Protein AF-A0A9W9ZBQ8-F1 (afdb_monomer)

Secondary structure (DSSP, 8-state):
-HHHHHHHHHHHHHHHHHHHHTTS-------------TTHHHHHHHHHHHHHHHHHHHHHHHHHHHHHHHHHHHHHHHHHHHHHHHHHHHHHHHHHHHHHIIIII--SS-------SPPEEEPPEE--SSPBPTT-EEEEEE-HHHHHHTTSS-TT-TT-EEEE--TTS--EEE-EEEESTTSTTEEEEEE-SS-B-TT-EESSSEEEE-S----S-----HHHHSSS-----SSS--TT----SSSEEEE-SS-EEEE---SSSS--------

Nearest PDB structures (foldseek):
  8g04-assembly1_C  TM=4.043E-01  e=7.226E-01  Homo sapiens
  8g04-assembly1_B  TM=3.837E-01  e=6.071E-01  Homo sapiens
  8u18-assembly1_A  TM=6.015E-01  e=3.673E+00  Mus musculus
  8u18-assembly1_B  TM=5.635E-01  e=4.125E+00  Mus musculus

Foldseek 3Di:
DVVVVVVVVVVVVVVVVVVVVVPPDDDDDDDDDDDPDVCPVVVVVVVVVVVVVVVVVVVVVVVVVVVVVVVVVVVVVVVVVVVVVVVVLVCVVVVVVVVVVVVPPDDPDPDPPPQPQWDKAFDKDFAAPFKDAFFDKDKDWAQQLVCVVVSRADQVCLQFWKWFDDPPDDIDTAAWAWDDGNHGGIITMATHRHMGGHGDMDGPGMITTTRDPPPDDSRHDVVRRDVDDDQLPDQDDDPPDDDDPQFDWTRDPSAIFGDRDDPDDDDDDGDGDD

Sequence (274 aa):
MAFKILSLVAILTAILYLTSQSRVTGKDLTRKSGQPTKHGEVYRAKSQIDSLIYKLTLDLNTFNEKKTLATVMQNDAEKLARIAGEEIALLKPVQRLLDALVKGNASSGYQRCLARPGGKIPVRIETKGSSLPKHYTISVPVNHRELIDRGLTRDNGEDLQVYYHANGQHPVQIDRVLSGLGTKSATVQFRLQALMSANTVDHFSYSLVLGSAVSGSVMDNPDLVYAFHDDFSSSALKKEWATNNYGTWSVQKGRLLGNTCRQKSKICRDRIVC

Solvent-accessible surface area (backbone atoms only — not comparable to full-atom values): 16331 Å² total; per-residue (Å²): 118,71,73,66,54,56,57,52,51,53,52,53,49,51,54,53,51,59,64,52,60,77,75,69,82,90,77,90,86,90,81,93,85,77,82,82,59,89,61,58,67,56,56,52,52,48,54,51,50,54,53,48,52,54,51,52,53,52,52,51,52,54,49,52,51,53,52,52,52,52,53,52,54,48,56,51,51,52,52,50,52,50,51,52,51,52,52,51,61,66,44,50,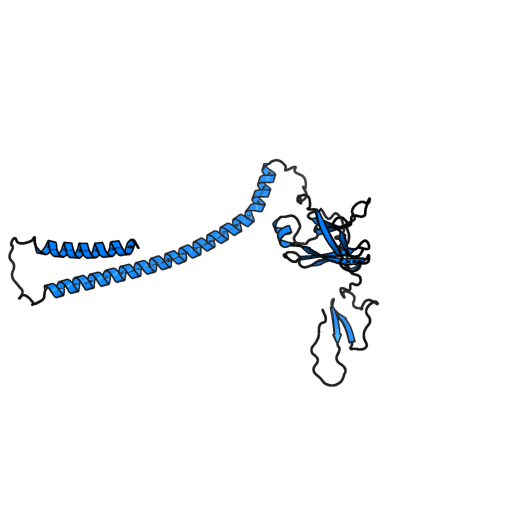62,56,50,53,52,50,55,50,47,72,72,66,71,67,70,90,65,92,71,65,84,75,51,53,84,42,53,77,44,66,43,76,48,73,35,73,93,42,58,47,56,51,52,43,64,45,78,43,81,37,48,39,32,60,37,39,79,70,58,40,34,53,77,84,43,70,23,62,38,42,33,40,40,52,91,97,50,79,70,42,80,45,37,33,44,78,45,55,69,67,28,69,72,9,33,48,29,28,38,37,88,53,66,40,60,48,67,38,75,45,59,66,47,33,30,40,37,21,26,47,82,72,88,63,81,74,50,51,52,51,72,66,17,38,91,72,70,80,71,35,76,49,74,59,78,61,87,88,64,76,85,62,97,71,45,52,76,48,38,56,95,49,31,68,44,61,47,64,76,71,96,71,91,76,90,86,74,92,60,82,74,130

Radius of gyration: 41.89 Å; Cα contacts (8 Å, |Δi|>4): 314; chains: 1; bounding box: 91×50×115 Å

Mean predicted aligned error: 19.33 Å

Organism: NCBI:txid174260

Structure (mmCIF, N/CA/C/O backbone):
data_AF-A0A9W9ZBQ8-F1
#
_entry.id   AF-A0A9W9ZBQ8-F1
#
loop_
_atom_site.group_PDB
_atom_site.id
_atom_site.type_symbol
_atom_site.label_atom_id
_atom_site.label_alt_id
_atom_site.label_comp_id
_atom_site.label_asym_id
_atom_site.label_entity_id
_atom_site.label_seq_id
_atom_site.pdbx_PDB_ins_code
_atom_site.Cartn_x
_atom_site.Cartn_y
_atom_site.Cartn_z
_atom_site.occupancy
_atom_site.B_iso_or_equiv
_atom_site.auth_seq_id
_atom_site.auth_comp_id
_atom_site.auth_asym_id
_atom_site.auth_atom_id
_atom_site.pdbx_PDB_model_num
ATOM 1 N N . MET A 1 1 ? -21.975 14.887 48.892 1.00 42.94 1 MET A N 1
ATOM 2 C CA . MET A 1 1 ? -22.071 15.410 50.277 1.00 42.94 1 MET A CA 1
ATOM 3 C C . MET A 1 1 ? -23.502 15.467 50.827 1.00 42.94 1 MET A C 1
ATOM 5 O O . MET A 1 1 ? -23.651 15.322 52.031 1.00 42.94 1 MET A O 1
ATOM 9 N N . ALA A 1 2 ? -24.548 15.566 49.994 1.00 34.12 2 ALA A N 1
ATOM 10 C CA . ALA A 1 2 ? -25.948 15.627 50.448 1.00 34.12 2 ALA A CA 1
ATOM 11 C C . ALA A 1 2 ? -26.453 14.382 51.225 1.00 34.12 2 ALA A C 1
ATOM 13 O O . ALA A 1 2 ? -27.166 14.524 52.212 1.00 34.12 2 ALA A O 1
ATOM 14 N N . PHE A 1 3 ? -26.024 13.167 50.858 1.00 34.03 3 PHE A N 1
ATOM 15 C CA . PHE A 1 3 ? -26.484 11.929 51.516 1.00 34.03 3 PHE A CA 1
ATOM 16 C C . PHE A 1 3 ? -25.997 11.746 52.966 1.00 34.03 3 PHE A C 1
ATOM 18 O O . PHE A 1 3 ? -26.697 11.139 53.771 1.00 34.03 3 PHE A O 1
ATOM 25 N N . LYS A 1 4 ? -24.832 12.301 53.338 1.00 39.06 4 LYS A N 1
ATOM 26 C CA . LYS A 1 4 ? -24.325 12.210 54.723 1.00 39.06 4 LYS A CA 1
ATOM 27 C C . LYS A 1 4 ? -25.097 13.115 55.693 1.00 39.06 4 LYS A C 1
ATOM 29 O O . LYS A 1 4 ? -25.217 12.778 56.864 1.00 39.06 4 LYS A O 1
ATOM 34 N N . ILE A 1 5 ? -25.647 14.227 55.202 1.00 45.81 5 ILE A N 1
ATOM 35 C CA . ILE A 1 5 ? -26.396 15.194 56.018 1.00 45.81 5 ILE A CA 1
ATOM 36 C C . ILE A 1 5 ? -27.792 14.642 56.354 1.00 45.81 5 ILE A C 1
ATOM 38 O O . ILE A 1 5 ? -28.221 14.727 57.501 1.00 45.81 5 ILE A O 1
ATOM 42 N N . LEU A 1 6 ? -28.456 13.971 55.404 1.00 41.09 6 LEU A N 1
ATOM 43 C CA . LEU A 1 6 ? -29.768 13.339 55.619 1.00 41.09 6 LEU A CA 1
ATOM 44 C C . LEU A 1 6 ? -29.734 12.221 56.678 1.00 41.09 6 LEU A C 1
ATOM 46 O O . LEU A 1 6 ? -30.653 12.112 57.488 1.00 41.09 6 LEU A O 1
ATOM 50 N N . SER A 1 7 ? -28.653 11.434 56.728 1.00 49.00 7 SER A N 1
ATOM 51 C CA . SER A 1 7 ? -28.502 10.350 57.711 1.00 49.00 7 SER A CA 1
ATOM 52 C C . SER A 1 7 ? -28.315 10.858 59.145 1.00 49.00 7 SER A C 1
ATOM 54 O O . SER A 1 7 ? -28.801 10.225 60.078 1.00 49.00 7 SER A O 1
ATOM 56 N N . LEU A 1 8 ? -27.635 11.993 59.340 1.00 50.62 8 LEU A N 1
ATOM 57 C CA . LEU A 1 8 ? -27.451 12.593 60.667 1.00 50.62 8 LEU A CA 1
ATOM 58 C C . LEU A 1 8 ? -28.744 13.229 61.190 1.00 50.62 8 LEU A C 1
ATOM 60 O O . LEU A 1 8 ? -29.050 13.110 62.375 1.00 50.62 8 LEU A O 1
ATOM 64 N N . VAL A 1 9 ? -29.532 13.844 60.304 1.00 61.09 9 VAL A N 1
ATOM 65 C CA . VAL A 1 9 ? -30.835 14.432 60.653 1.00 61.09 9 VAL A CA 1
ATOM 66 C C . VAL A 1 9 ? -31.840 13.350 61.064 1.00 61.09 9 VAL A C 1
ATOM 68 O O . VAL A 1 9 ? -32.585 13.552 62.022 1.00 61.09 9 VAL A O 1
ATOM 71 N N . ALA A 1 10 ? -31.822 12.177 60.420 1.00 55.56 10 ALA A N 1
ATOM 72 C CA . ALA A 1 10 ? -32.662 11.032 60.793 1.00 55.56 10 ALA A CA 1
ATOM 73 C C . ALA A 1 10 ? -32.318 10.463 62.186 1.00 55.56 10 ALA A C 1
ATOM 75 O O . ALA A 1 10 ? -33.205 10.118 62.966 1.00 55.56 10 ALA A O 1
ATOM 76 N N . ILE A 1 11 ? -31.028 10.414 62.533 1.00 64.81 11 ILE A N 1
ATOM 77 C CA . ILE A 1 11 ? -30.570 9.967 63.857 1.00 64.81 11 ILE A CA 1
ATOM 78 C C . ILE A 1 11 ? -30.960 10.991 64.933 1.00 64.81 11 ILE A C 1
ATOM 80 O O . ILE A 1 11 ? -31.485 10.611 65.979 1.00 64.81 11 ILE A O 1
ATOM 84 N N . LEU A 1 12 ? -30.780 12.291 64.666 1.00 65.06 12 LEU A N 1
ATOM 85 C CA . LEU A 1 12 ? -31.177 13.348 65.603 1.00 65.06 12 LEU A CA 1
ATOM 86 C C . LEU A 1 12 ? -32.694 13.374 65.841 1.00 65.06 12 LEU A C 1
ATOM 88 O O . LEU A 1 12 ? -33.138 13.541 66.975 1.00 65.06 12 LEU A O 1
ATOM 92 N N . THR A 1 13 ? -33.493 13.183 64.788 1.00 65.75 13 THR A N 1
ATOM 93 C CA . THR A 1 13 ? -34.961 13.152 64.891 1.00 65.75 13 THR A CA 1
ATOM 94 C C . THR A 1 13 ? -35.463 11.918 65.635 1.00 65.75 13 THR A C 1
ATOM 96 O O . THR A 1 13 ? -36.385 12.050 66.436 1.00 65.75 13 THR A O 1
ATOM 99 N N . ALA A 1 14 ? -34.826 10.753 65.482 1.00 58.00 14 ALA A N 1
ATOM 100 C CA . ALA A 1 14 ? -35.149 9.569 66.282 1.00 58.00 14 ALA A CA 1
ATOM 101 C C . ALA A 1 14 ? -34.837 9.773 67.777 1.00 58.00 14 ALA A C 1
ATOM 103 O O . ALA A 1 14 ? -35.658 9.428 68.628 1.00 58.00 14 ALA A O 1
ATOM 104 N N . ILE A 1 15 ? -33.697 10.394 68.104 1.00 67.50 15 ILE A N 1
ATOM 105 C CA . ILE A 1 15 ? -33.315 10.723 69.490 1.00 67.50 15 ILE A CA 1
ATOM 106 C C . ILE A 1 15 ? -34.301 11.729 70.109 1.00 67.50 15 ILE A C 1
ATOM 108 O O . ILE A 1 15 ? -34.725 11.553 71.250 1.00 67.50 15 ILE A O 1
ATOM 112 N N . LEU A 1 16 ? -34.718 12.751 69.354 1.00 60.25 16 LEU A N 1
ATOM 113 C CA . LEU A 1 16 ? -35.713 13.737 69.800 1.00 60.25 16 LEU A CA 1
ATOM 114 C C . LEU A 1 16 ? -37.122 13.135 69.947 1.00 60.25 16 LEU A C 1
ATOM 116 O O . LEU A 1 16 ? -37.859 13.494 70.863 1.00 60.25 16 LEU A O 1
ATOM 120 N N . TYR A 1 17 ? -37.500 12.181 69.093 1.00 57.78 17 TYR A N 1
ATOM 121 C CA . TYR A 1 17 ? -38.781 11.482 69.209 1.00 57.78 17 TYR A CA 1
ATOM 122 C C . TYR A 1 17 ? -38.821 10.592 70.464 1.00 57.78 17 TYR A C 1
ATOM 124 O O . TYR A 1 17 ? -39.816 10.588 71.193 1.00 57.78 17 TYR A O 1
ATOM 132 N N . LEU A 1 18 ? -37.708 9.919 70.778 1.00 52.00 18 LEU A N 1
ATOM 133 C CA . LEU A 1 18 ? -37.550 9.076 71.969 1.00 52.00 18 LEU A CA 1
ATOM 134 C C . LEU A 1 18 ? -37.597 9.869 73.284 1.00 52.00 18 LEU A C 1
ATOM 136 O O . LEU A 1 18 ? -38.136 9.364 74.262 1.00 52.00 18 LEU A O 1
ATOM 140 N N . THR A 1 19 ? -37.102 11.111 73.322 1.00 53.84 19 THR A N 1
ATOM 141 C CA . THR A 1 19 ? -37.199 11.961 74.526 1.00 53.84 19 THR A CA 1
ATOM 142 C C . THR A 1 19 ? -38.590 12.574 74.719 1.00 53.84 19 THR A C 1
ATOM 144 O O . THR A 1 19 ? -38.960 12.899 75.849 1.00 53.84 19 THR A O 1
ATOM 147 N N . SER A 1 20 ? -39.385 12.691 73.648 1.00 47.03 20 SER A N 1
ATOM 148 C CA . SER A 1 20 ? -40.752 13.234 73.697 1.00 47.03 20 SER A CA 1
ATOM 149 C C . SER A 1 20 ? -41.807 12.222 74.175 1.00 47.03 20 SER A C 1
ATOM 151 O O . SER A 1 20 ? -42.699 12.585 74.943 1.00 47.03 20 SER A O 1
ATOM 153 N N . GLN A 1 21 ? -41.668 10.942 73.808 1.00 46.31 21 GLN A N 1
ATOM 154 C CA . GLN A 1 21 ? -42.570 9.856 74.231 1.00 46.31 21 GLN A CA 1
ATOM 155 C C . GLN A 1 21 ? -42.481 9.577 75.743 1.00 46.31 21 GLN A C 1
ATOM 157 O O . GLN A 1 21 ? -43.466 9.187 76.363 1.00 46.31 21 GLN A O 1
ATOM 162 N N . SER A 1 22 ? -41.341 9.868 76.376 1.00 46.03 22 SER A N 1
ATOM 163 C CA . SER A 1 22 ? -41.145 9.696 77.823 1.00 46.03 22 SER A CA 1
ATOM 164 C C . SER A 1 22 ? -41.945 10.681 78.691 1.00 46.03 22 SER A C 1
ATOM 166 O O . SER A 1 22 ? -41.996 10.503 79.905 1.00 46.03 22 SER A O 1
ATOM 168 N N . ARG A 1 23 ? -42.548 11.734 78.111 1.00 44.34 23 ARG A N 1
ATOM 169 C CA . ARG A 1 23 ? -43.293 12.768 78.861 1.00 44.34 23 ARG A CA 1
ATOM 170 C C . ARG A 1 23 ? -44.817 12.687 78.737 1.00 44.34 23 ARG A C 1
ATOM 172 O O . ARG A 1 23 ? -45.494 13.408 79.463 1.00 44.34 23 ARG A O 1
ATOM 179 N N . VAL A 1 24 ? -45.376 11.839 77.868 1.00 42.94 24 VAL A N 1
ATOM 180 C CA . VAL A 1 24 ? -46.822 11.857 77.563 1.00 42.94 24 VAL A CA 1
ATOM 181 C C . VAL A 1 24 ? -47.419 10.451 77.531 1.00 42.94 24 VAL A C 1
ATOM 183 O O . VAL A 1 24 ? -47.916 10.018 76.509 1.00 42.94 24 VAL A O 1
ATOM 186 N N . THR A 1 25 ? -47.424 9.739 78.657 1.00 38.97 25 THR A N 1
ATOM 187 C CA . THR A 1 25 ? -48.446 8.708 78.939 1.00 38.97 25 THR A CA 1
ATOM 188 C C . THR A 1 25 ? -48.451 8.403 80.431 1.00 38.97 25 THR A C 1
ATOM 190 O O . THR A 1 25 ? -47.688 7.572 80.914 1.00 38.97 25 THR A O 1
ATOM 193 N N . GLY A 1 26 ? -49.319 9.096 81.164 1.00 36.69 26 GLY A N 1
ATOM 194 C CA . GLY A 1 26 ? -49.638 8.807 82.557 1.00 36.69 26 GLY A CA 1
ATOM 195 C C . GLY A 1 26 ? -51.140 8.937 82.778 1.00 36.69 26 GLY A C 1
ATOM 196 O O . GLY A 1 26 ? -51.593 9.945 83.308 1.00 36.69 26 GLY A O 1
ATOM 197 N N . LYS A 1 27 ? -51.912 7.939 82.332 1.00 37.03 27 LYS A N 1
ATOM 198 C CA . LYS A 1 27 ? -53.244 7.619 82.865 1.00 37.03 27 LYS A CA 1
ATOM 199 C C . LYS A 1 27 ? -53.403 6.096 82.912 1.00 37.03 27 LYS A C 1
ATOM 201 O O . LYS A 1 27 ? -53.081 5.412 81.945 1.00 37.03 27 LYS A O 1
ATOM 206 N N . ASP A 1 28 ? -53.828 5.640 84.086 1.00 40.75 28 ASP A N 1
ATOM 207 C CA . ASP A 1 28 ? -53.932 4.270 84.596 1.00 40.75 28 ASP A CA 1
ATOM 208 C C . ASP A 1 28 ? -54.558 3.226 83.662 1.00 40.75 28 ASP A C 1
ATOM 210 O O . ASP A 1 28 ? -55.520 3.521 82.958 1.00 40.75 28 ASP A O 1
ATOM 214 N N . LEU A 1 29 ? -54.089 1.974 83.793 1.00 37.97 29 LEU A N 1
ATOM 215 C CA . LEU A 1 29 ? -54.924 0.798 84.097 1.00 37.97 29 LEU A CA 1
ATOM 216 C C . LEU A 1 29 ? -54.048 -0.400 84.538 1.00 37.97 29 LEU A C 1
ATOM 218 O O . LEU A 1 29 ? -53.006 -0.715 83.971 1.00 37.97 29 LEU A O 1
ATOM 222 N N . THR A 1 30 ? -54.502 -1.052 85.603 1.00 45.97 30 THR A N 1
ATOM 223 C CA . THR A 1 30 ? -53.875 -2.093 86.435 1.00 45.97 30 THR A CA 1
ATOM 224 C C . THR A 1 30 ? -53.599 -3.449 85.762 1.00 45.97 30 THR A C 1
ATOM 226 O O . THR A 1 30 ? -54.531 -4.044 85.225 1.00 45.97 30 THR A O 1
ATOM 229 N N . ARG A 1 31 ? -52.399 -4.038 85.964 1.00 33.97 31 ARG A N 1
ATOM 230 C CA . ARG A 1 31 ? -52.184 -5.501 86.153 1.00 33.97 31 ARG A CA 1
ATOM 231 C C . ARG A 1 31 ? -50.783 -5.822 86.725 1.00 33.97 31 ARG A C 1
ATOM 233 O O . ARG A 1 31 ? -49.776 -5.354 86.209 1.00 33.97 31 ARG A O 1
ATOM 240 N N . LYS A 1 32 ? -50.726 -6.640 87.788 1.00 45.38 32 LYS A N 1
ATOM 241 C CA . LYS A 1 32 ? -49.507 -7.164 88.453 1.00 45.38 32 LYS A CA 1
ATOM 242 C C . LYS A 1 32 ? -48.661 -8.057 87.525 1.00 45.38 32 LYS A C 1
ATOM 244 O O . LYS A 1 32 ? -49.209 -9.007 86.982 1.00 45.38 32 LYS A O 1
ATOM 249 N N . SER A 1 33 ? -47.338 -7.857 87.483 1.00 41.78 33 SER A N 1
ATOM 250 C CA . SER A 1 33 ? -46.309 -8.752 88.072 1.00 41.78 33 SER A CA 1
ATOM 251 C C . SER A 1 33 ? -44.916 -8.446 87.502 1.00 41.78 33 SER A C 1
ATOM 253 O O . SER A 1 33 ? -44.768 -8.363 86.286 1.00 41.78 33 SER A O 1
ATOM 255 N N . GLY A 1 34 ? -43.900 -8.367 88.363 1.00 37.81 34 GLY A N 1
ATOM 256 C CA . GLY A 1 34 ? -42.490 -8.361 87.964 1.00 37.81 34 GLY A CA 1
ATOM 257 C C . GLY A 1 34 ? -41.677 -7.309 88.709 1.00 37.81 34 GLY A C 1
ATOM 258 O O . GLY A 1 34 ? -41.853 -6.115 88.496 1.00 37.81 34 GLY A O 1
ATOM 259 N N . GLN A 1 35 ? -40.794 -7.762 89.597 1.00 46.91 35 GLN A N 1
ATOM 260 C CA . GLN A 1 35 ? -39.760 -6.953 90.247 1.00 46.91 35 GLN A CA 1
ATOM 261 C C . GLN A 1 35 ? -39.026 -6.082 89.204 1.00 46.91 35 GLN A C 1
ATOM 263 O O . GLN A 1 35 ? -38.649 -6.612 88.156 1.00 46.91 35 GLN A O 1
ATOM 268 N N . PRO A 1 36 ? -38.786 -4.780 89.453 1.00 48.44 36 PRO A N 1
ATOM 269 C CA . PRO A 1 36 ? -38.070 -3.939 88.505 1.00 48.44 36 PRO A CA 1
ATOM 270 C C . PRO A 1 36 ? -36.614 -4.402 88.456 1.00 48.44 36 PRO A C 1
ATOM 272 O O . PRO A 1 36 ? -35.841 -4.180 89.389 1.00 48.44 36 PRO A O 1
ATOM 275 N N . THR A 1 37 ? -36.223 -5.075 87.374 1.00 59.53 37 THR A N 1
ATOM 276 C CA . THR A 1 37 ? -34.811 -5.348 87.109 1.00 59.53 37 THR A CA 1
ATOM 277 C C . THR A 1 37 ? -34.114 -3.999 86.992 1.00 59.53 37 THR A C 1
ATOM 279 O O . THR A 1 37 ? -34.418 -3.228 86.073 1.00 59.53 37 THR A O 1
ATOM 282 N N . LYS A 1 38 ? -33.203 -3.687 87.926 1.00 64.00 38 LYS A N 1
ATOM 283 C CA . LYS A 1 38 ? -32.301 -2.539 87.783 1.00 64.00 38 LYS A CA 1
ATOM 284 C C . LYS A 1 38 ? -31.721 -2.614 86.364 1.00 64.00 38 LYS A C 1
ATOM 286 O O . LYS A 1 38 ? -31.184 -3.652 85.988 1.00 64.00 38 LYS A O 1
ATOM 291 N N . HIS A 1 39 ? -31.898 -1.546 85.581 1.00 70.06 39 HIS A N 1
ATOM 292 C CA . HIS A 1 39 ? -31.448 -1.397 84.185 1.00 70.06 39 HIS A CA 1
ATOM 293 C C . HIS A 1 39 ? -32.352 -1.935 83.049 1.00 70.06 39 HIS A C 1
ATOM 295 O O . HIS A 1 39 ? -31.874 -2.080 81.927 1.00 70.06 39 HIS A O 1
ATOM 301 N N . GLY A 1 40 ? -33.658 -2.155 83.257 1.00 77.38 40 GLY A N 1
ATOM 302 C CA . GLY A 1 40 ? -34.582 -2.556 82.170 1.00 77.38 40 GLY A CA 1
ATOM 303 C C . GLY A 1 40 ? -34.585 -1.629 80.934 1.00 77.38 40 GLY A C 1
ATOM 304 O O . GLY A 1 40 ? -34.721 -2.092 79.801 1.00 77.38 40 GLY A O 1
ATOM 305 N N . GLU A 1 41 ? -34.354 -0.329 81.131 1.00 81.06 41 GLU A N 1
ATOM 306 C CA . GLU A 1 41 ? -34.209 0.656 80.048 1.00 81.06 41 GLU A CA 1
ATOM 307 C C . GLU A 1 41 ? -32.952 0.420 79.199 1.00 81.06 41 GLU A C 1
ATOM 309 O O . GLU A 1 41 ? -32.997 0.548 77.977 1.00 81.06 41 GLU A O 1
ATOM 314 N N . VAL A 1 42 ? -31.849 -0.002 79.826 1.00 81.38 42 VAL A N 1
ATOM 315 C CA . VAL A 1 42 ? -30.575 -0.293 79.149 1.00 81.38 42 VAL A CA 1
ATOM 316 C C . VAL A 1 42 ? -30.716 -1.520 78.251 1.00 81.38 42 VAL A C 1
ATOM 318 O O . VAL A 1 42 ? -30.265 -1.502 77.108 1.00 81.38 42 VAL A O 1
ATOM 321 N N . TYR A 1 43 ? -31.401 -2.567 78.720 1.00 79.81 43 TYR A N 1
ATOM 322 C CA . TYR A 1 43 ? -31.677 -3.754 77.903 1.00 79.81 43 TYR A CA 1
ATOM 323 C C . TYR A 1 43 ? -32.599 -3.445 76.719 1.00 79.81 43 TYR A C 1
ATOM 325 O O . TYR A 1 43 ? -32.363 -3.937 75.613 1.00 79.81 43 TYR A O 1
ATOM 333 N N . ARG A 1 44 ? -33.610 -2.587 76.916 1.00 84.88 44 ARG A N 1
ATOM 334 C CA . ARG A 1 44 ? -34.483 -2.119 75.830 1.00 84.88 44 ARG A CA 1
ATOM 335 C C . ARG A 1 44 ? -33.694 -1.324 74.788 1.00 84.88 44 ARG A C 1
ATOM 337 O O . ARG A 1 44 ? -33.807 -1.620 73.601 1.00 84.88 44 ARG A O 1
ATOM 344 N N . ALA A 1 45 ? -32.861 -0.379 75.228 1.00 83.75 45 ALA A N 1
ATOM 345 C CA . ALA A 1 45 ? -32.004 0.406 74.343 1.00 83.75 45 ALA A CA 1
ATOM 346 C C . ALA A 1 45 ? -31.030 -0.490 73.563 1.00 83.75 45 ALA A C 1
ATOM 348 O O . ALA A 1 45 ? -30.917 -0.357 72.348 1.00 83.75 45 ALA A O 1
ATOM 349 N N . LYS A 1 46 ? -30.393 -1.464 74.228 1.00 87.44 46 LYS A N 1
ATOM 350 C CA . LYS A 1 46 ? -29.511 -2.436 73.569 1.00 87.44 46 LYS A CA 1
ATOM 351 C C . LYS A 1 46 ? -30.248 -3.224 72.484 1.00 87.44 46 LYS A C 1
ATOM 353 O O . LYS A 1 46 ? -29.761 -3.301 71.365 1.00 87.44 46 LYS A O 1
ATOM 358 N N . SER A 1 47 ? -31.433 -3.758 72.786 1.00 86.94 47 SER A N 1
ATOM 359 C CA . SER A 1 47 ? -32.234 -4.510 71.811 1.00 86.94 47 SER A CA 1
ATOM 360 C C . SER A 1 47 ? -32.624 -3.661 70.594 1.00 86.94 47 SER A C 1
ATOM 362 O O . SER A 1 47 ? -32.569 -4.142 69.463 1.00 86.94 47 SER A O 1
ATOM 364 N N . GLN A 1 48 ? -32.957 -2.384 70.804 1.00 89.94 48 GLN A N 1
ATOM 365 C CA . GLN A 1 48 ? -33.240 -1.449 69.713 1.00 89.94 48 GLN A CA 1
ATOM 366 C C . GLN A 1 48 ? -31.999 -1.164 68.858 1.00 89.94 48 GLN A C 1
ATOM 368 O O . GLN A 1 48 ? -32.100 -1.143 67.632 1.00 89.94 48 GLN A O 1
ATOM 373 N N . ILE A 1 49 ? -30.832 -0.986 69.485 1.00 93.06 49 ILE A N 1
ATOM 374 C CA . ILE A 1 49 ? -29.556 -0.790 68.783 1.00 93.06 49 ILE A CA 1
ATOM 375 C C . ILE A 1 49 ? -29.197 -2.035 67.969 1.00 93.06 49 ILE A C 1
ATOM 377 O O . ILE A 1 49 ? -28.903 -1.910 66.784 1.00 93.06 49 ILE A O 1
ATOM 381 N N . ASP A 1 50 ? -29.284 -3.228 68.560 1.00 90.69 50 ASP A N 1
ATOM 382 C CA . ASP A 1 50 ? -28.994 -4.491 67.872 1.00 90.69 50 ASP A CA 1
ATOM 383 C C . ASP A 1 50 ? -29.927 -4.684 66.661 1.00 90.69 50 ASP A C 1
ATOM 385 O O . ASP A 1 50 ? -29.478 -5.042 65.570 1.00 90.69 50 ASP A O 1
ATOM 389 N N . SER A 1 51 ? -31.220 -4.366 66.813 1.00 92.31 51 SER A N 1
ATOM 390 C CA . SER A 1 51 ? -32.189 -4.404 65.711 1.00 92.31 51 SER A CA 1
ATOM 391 C C . SER A 1 51 ? -31.864 -3.395 64.606 1.00 92.31 51 SER A C 1
ATOM 393 O O . SER A 1 51 ? -32.057 -3.705 63.428 1.00 92.31 51 SER A O 1
ATOM 395 N N . LEU A 1 52 ? -31.395 -2.196 64.961 1.00 93.62 52 LEU A N 1
ATOM 396 C CA . LEU A 1 52 ? -31.020 -1.171 63.991 1.00 93.62 52 LEU A CA 1
ATOM 397 C C . LEU A 1 52 ? -29.749 -1.562 63.233 1.00 93.62 52 LEU A C 1
ATOM 399 O O . LEU A 1 52 ? -29.711 -1.423 62.013 1.00 93.62 52 LEU A O 1
ATOM 403 N N . ILE A 1 53 ? -28.742 -2.092 63.935 1.00 92.81 53 ILE A N 1
ATOM 404 C CA . ILE A 1 53 ? -27.507 -2.607 63.332 1.00 92.81 53 ILE A CA 1
ATOM 405 C C . ILE A 1 53 ? -27.849 -3.695 62.319 1.00 92.81 53 ILE A C 1
ATOM 407 O O . ILE A 1 53 ? -27.440 -3.593 61.166 1.00 92.81 53 ILE A O 1
ATOM 411 N N . TYR A 1 54 ? -28.663 -4.679 62.713 1.00 93.75 54 TYR A N 1
ATOM 412 C CA . TYR A 1 54 ? -29.086 -5.753 61.817 1.00 93.75 54 TYR A CA 1
ATOM 413 C C . TYR A 1 54 ? -29.756 -5.214 60.544 1.00 93.75 54 TYR A C 1
ATOM 415 O O . TYR A 1 54 ? -29.405 -5.617 59.433 1.00 93.75 54 TYR A O 1
ATOM 423 N N . LYS A 1 55 ? -30.676 -4.251 60.693 1.00 94.88 55 LYS A N 1
ATOM 424 C CA . LYS A 1 55 ? -31.387 -3.641 59.563 1.00 94.88 55 LYS A CA 1
ATOM 425 C C . LYS A 1 55 ? -30.445 -2.891 58.620 1.00 94.88 55 LYS A C 1
ATOM 427 O O . LYS A 1 55 ? -30.496 -3.099 57.414 1.00 94.88 55 LYS A O 1
ATOM 432 N N . LEU A 1 56 ? -29.541 -2.079 59.169 1.00 92.19 56 LEU A N 1
ATOM 433 C CA . LEU A 1 56 ? -28.564 -1.324 58.384 1.00 92.19 56 LEU A CA 1
ATOM 434 C C . LEU A 1 56 ? -27.569 -2.237 57.659 1.00 92.19 56 LEU A C 1
ATOM 436 O O . LEU A 1 56 ? -27.190 -1.947 56.526 1.00 92.19 56 LEU A O 1
ATOM 440 N N . THR A 1 57 ? -27.160 -3.349 58.276 1.00 95.56 57 THR A N 1
ATOM 441 C CA . THR A 1 57 ? -26.315 -4.353 57.616 1.00 95.56 57 THR A CA 1
ATOM 442 C C . THR A 1 57 ? -27.038 -4.995 56.432 1.00 95.56 57 THR A C 1
ATOM 444 O O . THR A 1 57 ? -26.445 -5.136 55.362 1.00 95.56 57 THR A O 1
ATOM 447 N N . LEU A 1 58 ? -28.319 -5.340 56.589 1.00 94.81 58 LEU A N 1
ATOM 448 C CA . LEU A 1 58 ? -29.126 -5.905 55.506 1.00 94.81 58 LEU A CA 1
ATOM 449 C C . LEU A 1 58 ? -29.296 -4.914 54.343 1.00 94.81 58 LEU A C 1
ATOM 451 O O . LEU A 1 58 ? -29.110 -5.280 53.179 1.00 94.81 58 LEU A O 1
ATOM 455 N N . ASP A 1 59 ? -29.584 -3.651 54.659 1.00 93.56 59 ASP A N 1
ATOM 456 C CA . ASP A 1 59 ? -29.723 -2.584 53.666 1.00 93.56 59 ASP A CA 1
ATOM 457 C C . ASP A 1 59 ? -28.403 -2.339 52.917 1.00 93.56 59 ASP A C 1
ATOM 459 O O . ASP A 1 59 ? -28.400 -2.191 51.692 1.00 93.56 59 ASP A O 1
ATOM 463 N N . LEU A 1 60 ? -27.266 -2.353 53.624 1.00 92.62 60 LEU A N 1
ATOM 464 C CA . LEU A 1 60 ? -25.940 -2.192 53.023 1.00 92.62 60 LEU A CA 1
ATOM 465 C C . LEU A 1 60 ? -25.607 -3.331 52.052 1.00 92.62 60 LEU A C 1
ATOM 467 O O . LEU A 1 60 ? -25.117 -3.073 50.951 1.00 92.62 60 LEU A O 1
ATOM 471 N N . ASN A 1 61 ? -25.891 -4.577 52.433 1.00 94.94 61 ASN A N 1
ATOM 472 C CA . ASN A 1 61 ? -25.670 -5.733 51.563 1.00 94.94 61 ASN A CA 1
ATOM 473 C C . ASN A 1 61 ? -26.538 -5.643 50.303 1.00 94.94 61 ASN A C 1
ATOM 475 O O . ASN A 1 61 ? -26.018 -5.728 49.190 1.00 94.94 61 ASN A O 1
ATOM 479 N N . THR A 1 62 ? -27.824 -5.328 50.474 1.00 95.88 62 THR A N 1
ATOM 480 C CA . THR A 1 62 ? -28.761 -5.114 49.361 1.00 95.88 62 THR A CA 1
ATOM 481 C C . THR A 1 62 ? -28.279 -3.999 48.425 1.00 95.88 62 THR A C 1
ATOM 483 O O . THR A 1 62 ? -28.379 -4.099 47.201 1.00 95.88 62 THR A O 1
ATOM 486 N N . PHE A 1 63 ? -27.736 -2.912 48.980 1.00 94.12 63 PHE A N 1
ATOM 487 C CA . PHE A 1 63 ? -27.190 -1.815 48.187 1.00 94.12 63 PHE A CA 1
ATOM 488 C C . PHE A 1 63 ? -25.947 -2.235 47.387 1.00 94.12 63 PHE A C 1
ATOM 490 O O . PHE A 1 63 ? -25.830 -1.893 46.209 1.00 94.12 63 PHE A O 1
ATOM 497 N N . ASN A 1 64 ? -25.037 -3.002 47.991 1.00 93.56 64 ASN A N 1
ATOM 498 C CA . ASN A 1 64 ? -23.833 -3.493 47.318 1.00 93.56 64 ASN A CA 1
ATOM 499 C C . ASN A 1 64 ? -24.155 -4.466 46.171 1.00 93.56 64 ASN A C 1
ATOM 501 O O . ASN A 1 64 ? -23.527 -4.397 45.111 1.00 93.56 64 ASN A O 1
ATOM 505 N N . GLU A 1 65 ? -25.165 -5.318 46.338 1.00 95.00 65 GLU A N 1
ATOM 506 C CA . GLU A 1 65 ? -25.664 -6.193 45.271 1.00 95.00 65 GLU A CA 1
ATOM 507 C C . GLU A 1 65 ? -26.232 -5.376 44.106 1.00 95.00 65 GLU A C 1
ATOM 509 O O . GLU A 1 65 ? -25.820 -5.557 42.958 1.00 95.00 65 GLU A O 1
ATOM 514 N N . LYS A 1 66 ? -27.098 -4.394 44.400 1.00 94.19 66 LYS A N 1
ATOM 515 C CA . LYS A 1 66 ? -27.653 -3.483 43.383 1.00 94.19 66 LYS A CA 1
ATOM 516 C C . LYS A 1 66 ? -26.563 -2.714 42.640 1.00 94.19 66 LYS A C 1
ATOM 518 O O . LYS A 1 66 ? -26.647 -2.551 41.425 1.00 94.19 66 LYS A O 1
ATOM 523 N N . LYS A 1 67 ? -25.521 -2.265 43.345 1.00 93.88 67 LYS A N 1
ATOM 524 C CA . LYS A 1 67 ? -24.369 -1.583 42.741 1.00 93.88 67 LYS A CA 1
ATOM 525 C C . LYS A 1 67 ? -23.602 -2.499 41.781 1.00 93.88 67 LYS A C 1
ATOM 527 O O . LYS A 1 67 ? -23.225 -2.065 40.690 1.00 93.88 67 LYS A O 1
ATOM 532 N N . THR A 1 68 ? -23.381 -3.751 42.172 1.00 93.88 68 THR A N 1
ATOM 533 C CA . THR A 1 68 ? -22.701 -4.743 41.325 1.00 93.88 68 THR A CA 1
ATOM 534 C C . THR A 1 68 ? -23.519 -5.017 40.065 1.00 93.88 68 THR A C 1
ATOM 536 O O . THR A 1 68 ? -22.982 -4.945 38.961 1.00 93.88 68 THR A O 1
ATOM 539 N N . LEU A 1 69 ? -24.832 -5.222 40.213 1.00 95.56 69 LEU A N 1
ATOM 540 C CA . LEU A 1 69 ? -25.744 -5.427 39.088 1.00 95.56 69 LEU A CA 1
ATOM 541 C C . LEU A 1 69 ? -25.747 -4.235 38.119 1.00 95.56 69 LEU A C 1
ATOM 543 O O . LEU A 1 69 ? -25.623 -4.429 36.913 1.00 95.56 69 LEU A O 1
ATOM 547 N N . ALA A 1 70 ? -25.816 -3.003 38.633 1.00 93.44 70 ALA A N 1
ATOM 548 C CA . ALA A 1 70 ? -25.779 -1.797 37.806 1.00 93.44 70 ALA A CA 1
ATOM 549 C C . ALA A 1 70 ? -24.479 -1.683 36.991 1.00 93.44 70 ALA A C 1
ATOM 551 O O . ALA A 1 70 ? -24.516 -1.319 35.819 1.00 93.44 70 ALA A O 1
ATOM 552 N N . THR A 1 71 ? -23.339 -2.053 37.585 1.00 94.50 71 THR A N 1
ATOM 553 C CA . THR A 1 71 ? -22.041 -2.073 36.887 1.00 94.50 71 THR A CA 1
ATOM 554 C C . THR A 1 71 ? -22.041 -3.066 35.722 1.00 94.50 71 THR A C 1
ATOM 556 O O . THR A 1 71 ? -21.563 -2.748 34.636 1.00 94.50 71 THR A O 1
ATOM 559 N N . VAL A 1 72 ? -22.599 -4.265 35.923 1.00 95.19 72 VAL A N 1
ATOM 560 C CA . VAL A 1 72 ? -22.710 -5.276 34.858 1.00 95.19 72 VAL A CA 1
ATOM 561 C C . VAL A 1 72 ? -23.618 -4.780 33.734 1.00 95.19 72 VAL A C 1
ATOM 563 O O . VAL A 1 72 ? -23.222 -4.823 32.572 1.00 95.19 72 VAL A O 1
ATOM 566 N N . MET A 1 73 ? -24.786 -4.231 34.079 1.00 93.31 73 MET A N 1
ATOM 567 C CA . MET A 1 73 ? -25.718 -3.669 33.097 1.00 93.31 73 MET A CA 1
ATOM 568 C C . MET A 1 73 ? -25.090 -2.529 32.287 1.00 93.31 73 MET A C 1
ATOM 570 O O . MET A 1 73 ? -25.323 -2.438 31.084 1.00 93.31 73 MET A O 1
ATOM 574 N N . GLN A 1 74 ? -24.274 -1.679 32.917 1.00 94.06 74 GLN A N 1
ATOM 575 C CA . GLN A 1 74 ? -23.555 -0.615 32.220 1.00 94.06 74 GLN A CA 1
ATOM 576 C C . GLN A 1 74 ? -22.535 -1.175 31.219 1.00 94.06 74 GLN A C 1
ATOM 578 O O . GLN A 1 74 ? -22.527 -0.755 30.065 1.00 94.06 74 GLN A O 1
ATOM 583 N N . ASN A 1 75 ? -21.728 -2.158 31.625 1.00 94.00 75 ASN A N 1
ATOM 584 C CA . ASN A 1 75 ? -20.756 -2.792 30.730 1.00 94.00 75 ASN A CA 1
ATOM 585 C C . ASN A 1 75 ? -21.431 -3.457 29.520 1.00 94.00 75 ASN A C 1
ATOM 587 O O . ASN A 1 75 ? -20.909 -3.402 28.406 1.00 94.00 75 ASN A O 1
ATOM 591 N N . ASP A 1 76 ? -22.588 -4.090 29.718 1.00 95.25 76 ASP A N 1
ATOM 592 C CA . ASP A 1 76 ? -23.332 -4.705 28.618 1.00 95.25 76 ASP A CA 1
ATOM 593 C C . ASP A 1 76 ? -23.982 -3.656 27.706 1.00 95.25 76 ASP A C 1
ATOM 595 O O . ASP A 1 76 ? -23.925 -3.799 26.483 1.00 95.25 76 ASP A O 1
ATOM 599 N N . ALA A 1 77 ? -24.500 -2.555 28.260 1.00 91.88 77 ALA A N 1
ATOM 600 C CA . ALA A 1 77 ? -24.983 -1.424 27.469 1.00 91.88 77 ALA A CA 1
ATOM 601 C C . ALA A 1 77 ? -23.865 -0.797 26.614 1.00 91.88 77 ALA A C 1
ATOM 603 O O . ALA A 1 77 ? -24.086 -0.495 25.442 1.00 91.88 77 ALA A O 1
ATOM 604 N N . GLU A 1 78 ? -22.653 -0.657 27.156 1.00 94.00 78 GLU A N 1
ATOM 605 C CA . GLU A 1 78 ? -21.486 -0.151 26.421 1.00 94.00 78 GLU A CA 1
ATOM 606 C C . GLU A 1 78 ? -21.070 -1.090 25.276 1.00 94.00 78 GLU A C 1
ATOM 608 O O . GLU A 1 78 ? -20.796 -0.629 24.164 1.00 94.00 78 GLU A O 1
ATOM 613 N N . LYS A 1 79 ? -21.085 -2.414 25.497 1.00 94.75 79 LYS A N 1
ATOM 614 C CA . LYS A 1 79 ? -20.843 -3.398 24.425 1.00 94.75 79 LYS A CA 1
ATOM 615 C C . LYS A 1 79 ? -21.895 -3.302 23.322 1.00 94.75 79 LYS A C 1
ATOM 617 O O . LYS A 1 79 ? -21.530 -3.292 22.148 1.00 94.75 79 LYS A O 1
ATOM 622 N N . LEU A 1 80 ? -23.175 -3.222 23.688 1.00 92.62 80 LEU A N 1
ATOM 623 C CA . LEU A 1 80 ? -24.274 -3.095 22.729 1.00 92.62 80 LEU A CA 1
ATOM 624 C C . LEU A 1 80 ? -24.173 -1.793 21.929 1.00 92.62 80 LEU A C 1
ATOM 626 O O . LEU A 1 80 ? -24.344 -1.813 20.714 1.00 92.62 80 LEU A O 1
ATOM 630 N N . ALA A 1 81 ? -23.822 -0.680 22.577 1.00 89.25 81 ALA A N 1
ATOM 631 C CA . ALA A 1 81 ? -23.601 0.595 21.901 1.00 89.25 81 ALA A CA 1
ATOM 632 C C . ALA A 1 81 ? -22.449 0.515 20.886 1.00 89.25 81 ALA A C 1
ATOM 634 O O . ALA A 1 81 ? -22.560 1.056 19.784 1.00 89.25 81 ALA A O 1
ATOM 635 N N . ARG A 1 82 ? -21.363 -0.196 21.223 1.00 91.94 82 ARG A N 1
ATOM 636 C CA . ARG A 1 82 ? -20.251 -0.434 20.293 1.00 91.94 82 ARG A CA 1
ATOM 637 C C . ARG A 1 82 ? -20.691 -1.259 19.082 1.00 91.94 82 ARG A C 1
ATOM 639 O O . ARG A 1 82 ? -20.425 -0.839 17.960 1.00 91.94 82 ARG A O 1
ATOM 646 N N . ILE A 1 83 ? -21.398 -2.372 19.302 1.00 92.62 83 ILE A N 1
ATOM 647 C CA . ILE A 1 83 ? -21.922 -3.231 18.223 1.00 92.62 83 ILE A CA 1
ATOM 648 C C . ILE A 1 83 ? -22.856 -2.430 17.311 1.00 92.62 83 ILE A C 1
ATOM 650 O O . ILE A 1 83 ? -22.663 -2.414 16.100 1.00 92.62 83 ILE A O 1
ATOM 654 N N . ALA A 1 84 ? -23.809 -1.688 17.881 1.00 87.31 84 ALA A N 1
ATOM 655 C CA . ALA A 1 84 ? -24.717 -0.849 17.104 1.00 87.31 84 ALA A CA 1
ATOM 656 C C . ALA A 1 84 ? -23.963 0.215 16.283 1.00 87.31 84 ALA A C 1
ATOM 658 O O . ALA A 1 84 ? -24.318 0.488 15.138 1.00 87.31 84 ALA A O 1
ATOM 659 N N . GLY A 1 85 ? -22.896 0.804 16.835 1.00 84.88 85 GLY A N 1
ATOM 660 C CA . GLY A 1 85 ? -22.031 1.737 16.111 1.00 84.88 85 GLY A CA 1
ATOM 661 C C . GLY A 1 85 ? -21.315 1.096 14.916 1.00 84.88 85 GLY A C 1
ATOM 662 O O . GLY A 1 85 ? -21.262 1.700 13.841 1.00 84.88 85 GLY A O 1
ATOM 663 N N . GLU A 1 86 ? -20.803 -0.125 15.085 1.00 87.81 86 GLU A N 1
ATOM 664 C CA . GLU A 1 86 ? -20.172 -0.918 14.023 1.00 87.81 86 GLU A CA 1
ATOM 665 C C . GLU A 1 86 ? -21.186 -1.301 12.931 1.00 87.81 86 GLU A C 1
ATOM 667 O O . GLU A 1 86 ? -20.928 -1.079 11.747 1.00 87.81 86 GLU A O 1
ATOM 672 N N . GLU A 1 87 ? -22.378 -1.772 13.306 1.00 88.12 87 GLU A N 1
ATOM 673 C CA . GLU A 1 87 ? -23.453 -2.099 12.361 1.00 88.12 87 GLU A CA 1
ATOM 674 C C . GLU A 1 87 ? -23.927 -0.865 11.579 1.00 88.12 87 GLU A C 1
ATOM 676 O O . GLU A 1 87 ? -24.034 -0.906 10.352 1.00 88.12 87 GLU A O 1
ATOM 681 N N . ILE A 1 88 ? -24.128 0.279 12.243 1.00 82.94 88 ILE A N 1
ATOM 682 C CA . ILE A 1 88 ? -24.463 1.543 11.567 1.00 82.94 88 ILE A CA 1
ATOM 683 C C . ILE A 1 88 ? -23.359 1.939 10.577 1.00 82.94 88 ILE A C 1
ATOM 685 O O . ILE A 1 88 ? -23.655 2.410 9.474 1.00 82.94 88 ILE A O 1
ATOM 689 N N . ALA A 1 89 ? -22.084 1.762 10.937 1.00 80.25 89 ALA A N 1
ATOM 690 C CA . ALA A 1 89 ? -20.971 2.061 10.040 1.00 80.25 89 ALA A CA 1
ATOM 691 C C . ALA A 1 89 ? -20.993 1.177 8.781 1.00 80.25 89 ALA A C 1
ATOM 693 O O . ALA A 1 89 ? -20.755 1.694 7.686 1.00 80.25 89 ALA A O 1
ATOM 694 N N . LEU A 1 90 ? -21.353 -0.104 8.919 1.00 83.38 90 LEU A N 1
ATOM 695 C CA . LEU A 1 90 ? -21.527 -1.040 7.801 1.00 83.38 90 LEU A CA 1
ATOM 696 C C . LEU A 1 90 ? -22.745 -0.714 6.925 1.00 83.38 90 LEU A C 1
ATOM 698 O O . LEU A 1 90 ? -22.704 -0.927 5.714 1.00 83.38 90 LEU A O 1
ATOM 702 N N . LEU A 1 91 ? -23.815 -0.163 7.504 1.00 82.56 91 LEU A N 1
ATOM 703 C CA . LEU A 1 91 ? -25.044 0.175 6.777 1.00 82.56 91 LEU A CA 1
ATOM 704 C C . LEU A 1 91 ? -24.983 1.536 6.059 1.00 82.56 91 LEU A C 1
ATOM 706 O O . LEU A 1 91 ? -25.642 1.722 5.034 1.00 82.56 91 LEU A O 1
ATOM 710 N N . LYS A 1 92 ? -24.152 2.484 6.515 1.00 82.31 92 LYS A N 1
ATOM 711 C CA . LYS A 1 92 ? -23.978 3.811 5.880 1.00 82.31 92 LYS A CA 1
ATOM 712 C C . LYS A 1 92 ? -23.616 3.769 4.381 1.00 82.31 92 LYS A C 1
ATOM 714 O O . LYS A 1 92 ? -24.091 4.629 3.636 1.00 82.31 92 LYS A O 1
ATOM 719 N N . PRO A 1 93 ? -22.738 2.873 3.888 1.00 80.00 93 PRO A N 1
ATOM 720 C CA . PRO A 1 93 ? -22.511 2.686 2.454 1.00 80.00 93 PRO A CA 1
ATOM 721 C C . PRO A 1 93 ? -23.776 2.287 1.686 1.00 80.00 93 PRO A C 1
ATOM 723 O O . PRO A 1 93 ? -24.057 2.883 0.650 1.00 80.00 93 PRO A O 1
ATOM 726 N N . VAL A 1 94 ? -24.561 1.343 2.213 1.00 80.50 94 VAL A N 1
ATOM 727 C CA . VAL A 1 94 ? -25.809 0.875 1.585 1.00 80.50 94 VAL A CA 1
ATOM 728 C C . VAL A 1 94 ? -26.839 1.998 1.533 1.00 80.50 94 VAL A C 1
ATOM 730 O O . VAL A 1 94 ? -27.424 2.249 0.482 1.00 80.50 94 VAL A O 1
ATOM 733 N N . GLN A 1 95 ? -26.996 2.741 2.630 1.00 79.88 95 GLN A N 1
ATOM 734 C CA . GLN A 1 95 ? -27.876 3.908 2.683 1.00 79.88 95 GLN A CA 1
ATOM 735 C C . GLN A 1 95 ? -27.511 4.944 1.609 1.00 79.88 95 GLN A C 1
ATOM 737 O O . GLN A 1 95 ? -28.379 5.404 0.875 1.00 79.88 95 GLN A O 1
ATOM 742 N N . ARG A 1 96 ? -26.216 5.246 1.440 1.00 77.75 96 ARG A N 1
ATOM 743 C CA . ARG A 1 96 ? -25.742 6.168 0.393 1.00 77.75 96 ARG A CA 1
ATOM 744 C C . ARG A 1 96 ? -26.058 5.679 -1.023 1.00 77.75 96 ARG A C 1
ATOM 746 O O . ARG A 1 96 ? -26.337 6.507 -1.888 1.00 77.75 96 ARG A O 1
ATOM 753 N N . LEU A 1 97 ? -25.997 4.368 -1.270 1.00 77.19 97 LEU A N 1
ATOM 754 C CA . LEU A 1 97 ? -26.367 3.784 -2.564 1.00 77.19 97 LEU A CA 1
ATOM 755 C C . LEU A 1 97 ? -27.867 3.938 -2.830 1.00 77.19 97 LEU A C 1
ATOM 757 O O . LEU A 1 97 ? -28.253 4.370 -3.913 1.00 77.19 97 LEU A O 1
ATOM 761 N N . LEU A 1 98 ? -28.704 3.646 -1.834 1.00 75.00 98 LEU A N 1
ATOM 762 C CA . LEU A 1 98 ? -30.155 3.802 -1.937 1.00 75.00 98 LEU A CA 1
ATOM 763 C C . LEU A 1 98 ? -30.556 5.267 -2.161 1.00 75.00 98 LEU A C 1
ATOM 765 O O . LEU A 1 98 ? -31.353 5.546 -3.054 1.00 75.00 98 LEU A O 1
ATOM 769 N N . ASP A 1 99 ? -29.939 6.211 -1.447 1.00 78.75 99 ASP A N 1
ATOM 770 C CA . ASP A 1 99 ? -30.169 7.648 -1.642 1.00 78.75 99 ASP A CA 1
ATOM 771 C C . ASP A 1 99 ? -29.813 8.105 -3.067 1.00 78.75 99 ASP A C 1
ATOM 773 O O . ASP A 1 99 ? -30.473 8.978 -3.636 1.00 78.75 99 ASP A O 1
ATOM 777 N N . ALA A 1 100 ? -28.766 7.522 -3.660 1.00 69.31 100 ALA A N 1
ATOM 778 C CA . ALA A 1 100 ? -28.363 7.811 -5.033 1.00 69.31 100 ALA A CA 1
ATOM 779 C C . ALA A 1 100 ? -29.363 7.258 -6.065 1.00 69.31 100 ALA A C 1
ATOM 781 O O . ALA A 1 100 ? -29.600 7.906 -7.085 1.00 69.31 100 ALA A O 1
ATOM 782 N N . LEU A 1 101 ? -29.974 6.101 -5.787 1.00 68.00 101 LEU A N 1
ATOM 783 C CA . LEU A 1 101 ? -31.020 5.508 -6.626 1.00 68.00 101 LEU A CA 1
ATOM 784 C C . LEU A 1 101 ? -32.325 6.314 -6.555 1.00 68.00 101 LEU A C 1
ATOM 786 O O . LEU A 1 101 ? -32.909 6.627 -7.591 1.00 68.00 101 LEU A O 1
ATOM 790 N N . VAL A 1 102 ? -32.751 6.707 -5.349 1.00 75.75 102 VAL A N 1
ATOM 791 C CA . VAL A 1 102 ? -33.993 7.471 -5.123 1.00 75.75 102 VAL A CA 1
ATOM 792 C C . VAL A 1 102 ? -33.931 8.864 -5.757 1.00 75.75 102 VAL A C 1
ATOM 794 O O . VAL A 1 102 ? -34.940 9.354 -6.256 1.00 75.75 102 VAL A O 1
ATOM 797 N N . LYS A 1 103 ? -32.750 9.493 -5.817 1.00 75.81 103 LYS A N 1
ATOM 798 C CA . LYS A 1 103 ? -32.548 10.791 -6.492 1.00 75.81 103 LYS A CA 1
ATOM 799 C C . LYS A 1 103 ? -32.667 10.742 -8.026 1.00 75.81 103 LYS A C 1
ATOM 801 O O . L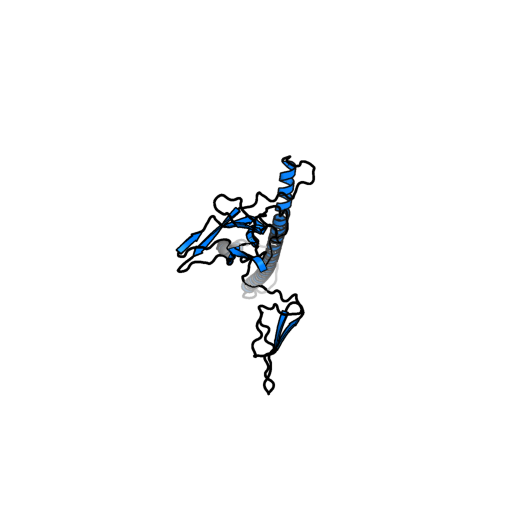YS A 1 103 ? -32.485 11.773 -8.665 1.00 75.81 103 LYS A O 1
ATOM 806 N N . GLY A 1 104 ? -32.992 9.589 -8.618 1.00 51.59 104 GLY A N 1
ATOM 807 C CA . GLY A 1 104 ? -33.411 9.499 -10.020 1.00 51.59 104 GLY A CA 1
ATOM 808 C C . GLY A 1 104 ? -32.284 9.448 -11.056 1.00 51.59 104 GLY A C 1
ATOM 809 O O . GLY A 1 104 ? -32.553 9.627 -12.236 1.00 51.59 104 GLY A O 1
ATOM 810 N N . ASN A 1 105 ? -31.040 9.155 -10.662 1.00 49.72 105 ASN A N 1
ATOM 811 C CA . ASN A 1 105 ? -29.929 8.940 -11.608 1.00 49.72 105 ASN A CA 1
ATOM 812 C C . ASN A 1 105 ? -29.762 7.470 -12.045 1.00 49.72 105 ASN A C 1
ATOM 814 O O . ASN A 1 105 ? -28.761 7.114 -12.668 1.00 49.72 105 ASN A O 1
ATOM 818 N N . ALA A 1 106 ? -30.720 6.600 -11.722 1.00 44.97 106 ALA A N 1
ATOM 819 C CA . ALA A 1 106 ? -30.678 5.190 -12.088 1.00 44.97 106 ALA A CA 1
ATOM 820 C C . ALA A 1 106 ? -31.228 4.972 -13.508 1.00 44.97 106 ALA A C 1
ATOM 822 O O . ALA A 1 106 ? -32.355 4.521 -13.698 1.00 44.97 106 ALA A O 1
ATOM 823 N N . SER A 1 107 ? -30.408 5.277 -14.514 1.00 42.75 107 SER A N 1
ATOM 824 C CA . SER A 1 107 ? -30.565 4.674 -15.839 1.00 42.75 107 SER A CA 1
ATOM 825 C C . SER A 1 107 ? -30.270 3.179 -15.717 1.00 42.75 107 SER A C 1
ATOM 827 O O . SER A 1 107 ? -29.168 2.782 -15.333 1.00 42.75 107 SER A O 1
ATOM 829 N N . SER A 1 108 ? -31.258 2.337 -16.027 1.00 47.78 108 SER A N 1
ATOM 830 C CA . SER A 1 108 ? -31.059 0.896 -16.151 1.00 47.78 108 SER A CA 1
ATOM 831 C C . SER A 1 108 ? -30.115 0.622 -17.317 1.00 47.78 108 SER A C 1
ATOM 833 O O . SER A 1 108 ? -30.452 0.864 -18.474 1.00 47.78 108 SER A O 1
ATOM 835 N N . GLY A 1 109 ? -28.935 0.107 -17.012 1.00 35.66 109 GLY A N 1
ATOM 836 C CA . GLY A 1 109 ? -27.986 -0.316 -18.028 1.00 35.66 109 GLY A CA 1
ATOM 837 C C . GLY A 1 109 ? -26.597 -0.382 -17.444 1.00 35.66 109 GLY A C 1
ATOM 838 O O . GLY A 1 109 ? -25.894 0.616 -17.483 1.00 35.66 109 GLY A O 1
ATOM 839 N N . TYR A 1 110 ? -26.237 -1.542 -16.877 1.00 38.56 110 TYR A N 1
ATOM 840 C CA . TYR A 1 110 ? -24.853 -1.956 -16.599 1.00 38.56 110 TYR A CA 1
ATOM 841 C C . TYR A 1 110 ? -23.909 -0.795 -16.250 1.00 38.56 110 TYR A C 1
ATOM 843 O O . TYR A 1 110 ? -22.872 -0.578 -16.881 1.00 38.56 110 TYR A O 1
ATOM 851 N N . GLN A 1 111 ? -24.297 0.014 -15.266 1.00 38.97 111 GLN A N 1
ATOM 852 C CA . GLN A 1 111 ? -23.560 1.226 -14.974 1.00 38.97 111 GLN A CA 1
ATOM 853 C C . GLN A 1 111 ? -22.436 0.830 -14.032 1.00 38.97 111 GLN A C 1
ATOM 855 O O . GLN A 1 111 ? -22.663 0.589 -12.846 1.00 38.97 111 GLN A O 1
ATOM 860 N N . ARG A 1 112 ? -21.244 0.682 -14.634 1.00 38.84 112 ARG A N 1
ATOM 861 C CA . ARG A 1 112 ? -19.914 0.807 -14.020 1.00 38.84 112 ARG A CA 1
ATOM 862 C C . ARG A 1 112 ? -20.041 1.280 -12.583 1.00 38.84 112 ARG A C 1
ATOM 864 O O . ARG A 1 112 ? -20.543 2.385 -12.389 1.00 38.84 112 ARG A O 1
ATOM 871 N N . CYS A 1 113 ? -19.528 0.502 -11.625 1.00 32.88 113 CYS A N 1
ATOM 872 C CA . CYS A 1 113 ? -19.161 1.016 -10.311 1.00 32.88 113 CYS A CA 1
ATOM 873 C C . CYS A 1 113 ? -18.547 2.399 -10.535 1.00 32.88 113 CYS A C 1
ATOM 875 O O . CYS A 1 113 ? -17.454 2.492 -11.103 1.00 32.88 113 CYS A O 1
ATOM 877 N N . LEU A 1 114 ? -19.315 3.452 -10.236 1.00 40.88 114 LEU A N 1
ATOM 878 C CA . LEU A 1 114 ? -18.910 4.827 -10.457 1.00 40.88 114 LEU A CA 1
ATOM 879 C C . LEU A 1 114 ? -17.831 5.066 -9.421 1.00 40.88 114 LEU A C 1
ATOM 881 O O . LEU A 1 114 ? -18.095 5.519 -8.307 1.00 40.88 114 LEU A O 1
ATOM 885 N N . ALA A 1 115 ? -16.607 4.698 -9.787 1.00 41.66 115 ALA A N 1
ATOM 886 C CA . ALA A 1 115 ? -15.440 5.298 -9.215 1.00 41.66 115 ALA A CA 1
ATOM 887 C C . ALA A 1 115 ? -15.706 6.798 -9.285 1.00 41.66 115 ALA A C 1
ATOM 889 O O . ALA A 1 115 ? -15.928 7.361 -10.363 1.00 41.66 115 ALA A O 1
ATOM 890 N N . ARG A 1 116 ? -15.802 7.421 -8.108 1.00 45.34 116 ARG A N 1
ATOM 891 C CA . ARG A 1 116 ? -15.731 8.876 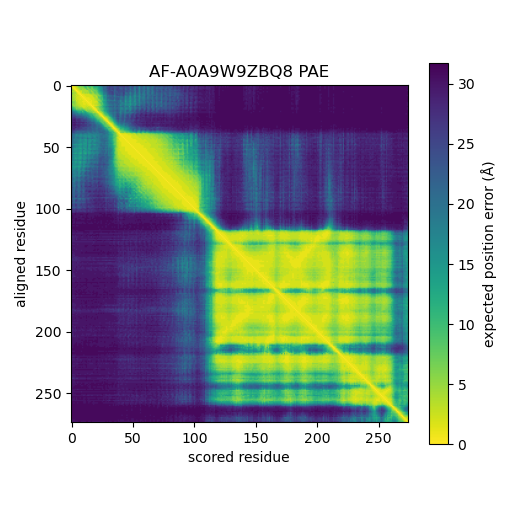-8.004 1.00 45.34 116 ARG A CA 1
ATOM 892 C C . ARG A 1 116 ? -14.591 9.328 -8.918 1.00 45.34 116 ARG A C 1
ATOM 894 O O . ARG A 1 116 ? -13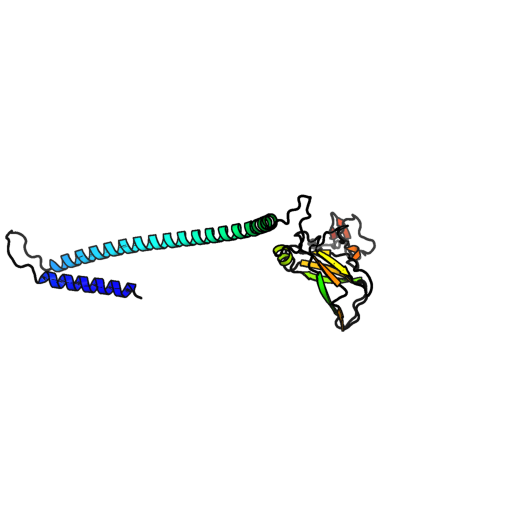.588 8.612 -8.950 1.00 45.34 116 ARG A O 1
ATOM 901 N N . PRO A 1 117 ? -14.730 10.447 -9.655 1.00 50.03 117 PRO A N 1
ATOM 902 C CA . PRO A 1 117 ? -13.661 10.930 -10.514 1.00 50.03 117 PRO A CA 1
ATOM 903 C C . PRO A 1 117 ? -12.361 10.876 -9.724 1.00 50.03 117 PRO A C 1
ATOM 905 O O . PRO 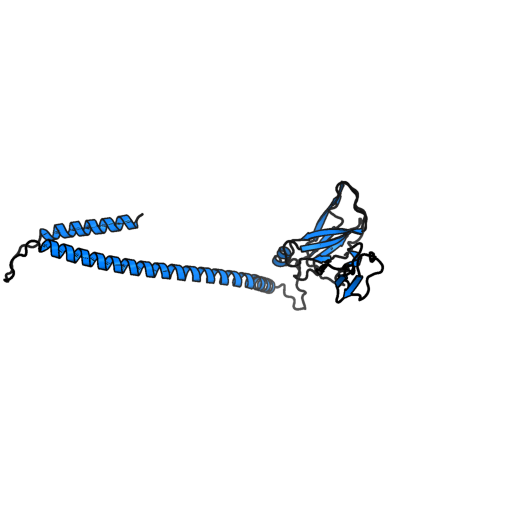A 1 117 ? -12.246 11.460 -8.644 1.00 50.03 117 PRO A O 1
ATOM 908 N N . GLY A 1 118 ? -11.466 10.034 -10.225 1.00 59.34 118 GLY A N 1
ATOM 909 C CA . GLY A 1 118 ? -10.209 9.714 -9.599 1.00 59.34 118 GLY A CA 1
ATOM 910 C C . GLY A 1 118 ? -9.477 10.954 -9.126 1.00 59.34 118 GLY A C 1
ATOM 911 O O . GLY A 1 118 ? -9.414 11.953 -9.842 1.00 59.34 118 GLY A O 1
ATOM 912 N N . GLY A 1 119 ? -8.914 10.910 -7.922 1.00 76.81 119 GLY A N 1
ATOM 913 C CA . GLY A 1 119 ? -8.021 11.971 -7.474 1.00 76.81 119 GLY A CA 1
ATOM 914 C C . GLY A 1 119 ? -6.726 11.945 -8.286 1.00 76.81 119 GLY A C 1
ATOM 915 O O . GLY A 1 119 ? -6.127 10.883 -8.443 1.00 76.81 119 GLY A O 1
ATOM 916 N N . LYS A 1 120 ? -6.275 13.108 -8.770 1.00 87.69 120 LYS A N 1
ATOM 917 C CA . LYS A 1 120 ? -4.898 13.306 -9.242 1.00 87.69 120 LYS A CA 1
ATOM 918 C C . LYS A 1 120 ? -4.095 13.931 -8.106 1.00 87.69 120 LYS A C 1
ATOM 920 O O . LYS A 1 120 ? -4.405 15.039 -7.675 1.00 87.69 120 LYS A O 1
ATOM 925 N N . ILE A 1 121 ? -3.068 13.236 -7.634 1.00 90.44 121 ILE A N 1
ATOM 926 C CA . ILE A 1 121 ? -2.156 13.721 -6.595 1.00 90.44 121 ILE A CA 1
ATOM 927 C C . ILE A 1 121 ? -0.796 13.982 -7.256 1.00 90.44 121 ILE A C 1
ATOM 929 O O . ILE A 1 121 ? -0.184 13.029 -7.745 1.00 90.44 121 ILE A O 1
ATOM 933 N N . PRO A 1 122 ? -0.310 15.235 -7.320 1.00 91.81 122 PRO A N 1
ATOM 934 C CA . PRO A 1 122 ? 1.028 15.512 -7.831 1.00 91.81 122 PRO A CA 1
ATOM 935 C C . PRO A 1 122 ? 2.079 14.887 -6.911 1.00 91.81 122 PRO A C 1
ATOM 937 O O . PRO A 1 122 ? 1.980 14.970 -5.685 1.00 91.81 122 PRO A O 1
ATOM 940 N N . VAL A 1 123 ? 3.095 14.265 -7.502 1.00 94.81 123 VAL A N 1
ATOM 941 C CA . VAL A 1 123 ? 4.232 13.728 -6.754 1.00 94.81 123 VAL A CA 1
ATOM 942 C C . VAL A 1 123 ? 5.302 14.807 -6.684 1.00 94.81 123 VAL A C 1
ATOM 944 O O . VAL A 1 123 ? 5.757 15.303 -7.711 1.00 94.81 123 VAL A O 1
ATOM 947 N N . ARG A 1 124 ? 5.713 15.160 -5.463 1.00 94.69 124 ARG A N 1
ATOM 948 C CA . ARG A 1 124 ? 6.815 16.093 -5.229 1.00 94.69 124 ARG A CA 1
ATOM 949 C C . ARG A 1 124 ? 8.121 15.321 -5.068 1.00 94.69 124 ARG A C 1
ATOM 951 O O . ARG A 1 124 ? 8.252 14.544 -4.125 1.00 94.69 124 ARG A O 1
ATOM 958 N N . ILE A 1 125 ? 9.087 15.572 -5.944 1.00 93.94 125 ILE A N 1
ATOM 959 C CA . ILE A 1 125 ? 10.426 14.977 -5.901 1.00 93.94 125 ILE A CA 1
ATOM 960 C C . ILE A 1 125 ? 11.439 16.107 -5.738 1.00 93.94 125 ILE A C 1
ATOM 962 O O . ILE A 1 125 ? 11.446 17.059 -6.512 1.00 93.94 125 ILE A O 1
ATOM 966 N N . GLU A 1 126 ? 12.289 16.015 -4.721 1.00 94.56 126 GLU A N 1
ATOM 967 C CA . GLU A 1 126 ? 13.319 17.013 -4.429 1.00 94.56 126 GLU A CA 1
ATOM 968 C C . GLU A 1 126 ? 14.695 16.355 -4.453 1.00 94.56 126 GLU A C 1
ATOM 970 O O . GLU A 1 126 ? 14.921 15.350 -3.778 1.00 94.56 126 GLU A O 1
ATOM 975 N N . THR A 1 127 ? 15.620 16.930 -5.218 1.00 93.25 127 THR A N 1
ATOM 976 C CA . THR A 1 127 ? 17.019 16.501 -5.261 1.00 93.25 127 THR A CA 1
ATOM 977 C C . THR A 1 127 ? 17.871 17.444 -4.420 1.00 93.25 127 THR A C 1
ATOM 979 O O . THR A 1 127 ? 17.698 18.660 -4.459 1.00 93.25 127 THR A O 1
ATOM 982 N N . LYS A 1 128 ? 18.820 16.897 -3.653 1.00 92.88 128 LYS A N 1
ATOM 983 C CA . LYS A 1 128 ? 19.776 17.678 -2.854 1.00 92.88 128 LYS A CA 1
ATOM 984 C C . LYS A 1 128 ? 21.192 17.204 -3.140 1.00 92.88 128 LYS A C 1
ATOM 986 O O . LYS A 1 128 ? 21.475 16.013 -3.055 1.00 92.88 128 LYS A O 1
ATOM 991 N N . GLY A 1 129 ? 22.077 18.131 -3.492 1.00 90.12 129 GLY A N 1
ATOM 992 C CA . GLY A 1 129 ? 23.514 17.887 -3.659 1.00 90.12 129 GLY A CA 1
ATOM 993 C C . GLY A 1 129 ? 23.933 17.135 -4.928 1.00 90.12 129 GLY A C 1
ATOM 994 O O . GLY A 1 129 ? 25.045 17.346 -5.398 1.00 90.12 129 GLY A O 1
ATOM 995 N N . SER A 1 130 ? 23.072 16.307 -5.522 1.00 92.94 130 SER A N 1
ATOM 996 C CA . SER A 1 130 ? 23.379 15.563 -6.751 1.00 92.94 130 SER A CA 1
ATOM 997 C C . SER A 1 130 ? 22.167 15.438 -7.670 1.00 92.94 130 SER A C 1
ATOM 999 O O . SER A 1 130 ? 21.021 15.569 -7.233 1.00 92.94 130 SER A O 1
ATOM 1001 N N . SER A 1 131 ? 22.431 15.238 -8.961 1.00 93.94 131 SER A N 1
ATOM 1002 C CA . SER A 1 131 ? 21.403 14.922 -9.947 1.00 93.94 131 SER A CA 1
ATOM 1003 C C . SER A 1 131 ? 20.959 13.468 -9.804 1.00 93.94 131 SER A C 1
ATOM 1005 O O . SER A 1 131 ? 21.756 12.591 -9.472 1.00 93.94 131 SER A O 1
ATOM 1007 N N . LEU A 1 132 ? 19.685 13.203 -10.094 1.00 93.69 132 LEU A N 1
ATOM 1008 C CA . LEU A 1 132 ? 19.182 11.840 -10.227 1.00 93.69 132 LEU A CA 1
ATOM 1009 C C . LEU A 1 132 ? 19.179 11.469 -11.708 1.00 93.69 132 LEU A C 1
ATOM 1011 O O . LEU A 1 132 ? 18.511 12.153 -12.492 1.00 93.69 132 LEU A O 1
ATOM 1015 N N . PRO A 1 133 ? 19.906 10.415 -12.116 1.00 93.19 133 PRO A N 1
ATOM 1016 C CA . PRO A 1 133 ? 19.918 9.991 -13.504 1.00 93.19 133 PRO A CA 1
ATOM 1017 C C . PRO A 1 133 ? 18.506 9.608 -13.953 1.00 93.19 133 PRO A C 1
ATOM 1019 O O . PRO A 1 133 ? 17.682 9.131 -13.164 1.00 93.19 133 PRO A O 1
ATOM 1022 N N . LYS A 1 134 ? 18.251 9.748 -15.261 1.00 93.00 134 LYS A N 1
ATOM 1023 C CA . LYS A 1 134 ? 17.141 9.025 -15.892 1.00 93.00 134 LYS A CA 1
ATOM 1024 C C . LYS A 1 134 ? 17.249 7.568 -15.452 1.00 93.00 134 LYS A C 1
ATOM 1026 O O . LYS A 1 134 ? 18.365 7.071 -15.317 1.00 93.00 134 LYS A O 1
ATOM 1031 N N . HIS A 1 135 ? 16.118 6.902 -15.249 1.00 94.25 135 HIS A N 1
ATOM 1032 C CA . HIS A 1 135 ? 16.055 5.505 -14.839 1.00 94.25 135 HIS A CA 1
ATOM 1033 C C . HIS A 1 135 ? 16.273 5.188 -13.356 1.00 94.25 135 HIS A C 1
ATOM 1035 O O . HIS A 1 135 ? 16.243 4.008 -13.003 1.00 94.25 135 HIS A O 1
ATOM 1041 N N . TYR A 1 136 ? 16.427 6.192 -12.496 1.00 94.38 136 TYR A N 1
ATOM 1042 C CA . TYR A 1 136 ? 16.455 5.988 -11.049 1.00 94.38 136 TYR A CA 1
ATOM 1043 C C . TYR A 1 136 ? 15.071 5.594 -10.504 1.00 94.38 136 TYR A C 1
ATOM 1045 O O . TYR A 1 136 ? 14.057 6.127 -10.959 1.00 94.38 136 TYR A O 1
ATOM 1053 N N . THR A 1 137 ? 15.011 4.684 -9.530 1.00 96.62 137 THR A N 1
ATOM 1054 C CA . THR A 1 137 ? 13.752 4.276 -8.886 1.00 96.62 137 THR A CA 1
ATOM 1055 C C . THR A 1 137 ? 13.399 5.229 -7.746 1.00 96.62 137 THR A C 1
ATOM 1057 O O . THR A 1 137 ? 14.208 5.478 -6.855 1.00 96.62 137 THR A O 1
ATOM 1060 N N . ILE A 1 138 ? 12.175 5.744 -7.753 1.00 95.44 138 ILE A N 1
ATOM 1061 C CA . ILE A 1 138 ? 11.610 6.595 -6.704 1.00 95.44 138 ILE A CA 1
ATOM 1062 C C . ILE A 1 138 ? 10.602 5.777 -5.908 1.00 95.44 138 ILE A C 1
ATOM 1064 O O . ILE A 1 138 ? 9.818 5.042 -6.499 1.00 95.44 138 ILE A O 1
ATOM 1068 N N . SER A 1 139 ? 10.601 5.930 -4.582 1.00 96.56 139 SER A N 1
ATOM 1069 C CA . SER A 1 139 ? 9.616 5.322 -3.684 1.00 96.56 139 SER A CA 1
ATOM 1070 C C . SER A 1 139 ? 8.789 6.411 -3.011 1.00 96.56 139 SER A C 1
ATOM 1072 O O . SER A 1 139 ? 9.328 7.260 -2.301 1.00 96.56 139 SER A O 1
ATOM 1074 N N . VAL A 1 140 ? 7.480 6.397 -3.251 1.00 95.69 140 VAL A N 1
ATOM 1075 C CA . VAL A 1 140 ? 6.532 7.364 -2.693 1.00 95.69 140 VAL A CA 1
ATOM 1076 C C . VAL A 1 140 ? 5.678 6.677 -1.629 1.00 95.69 140 VAL A C 1
ATOM 1078 O O . VAL A 1 140 ? 4.982 5.712 -1.954 1.00 95.69 140 VAL A O 1
ATOM 1081 N N . PRO A 1 141 ? 5.685 7.152 -0.372 1.00 96.06 141 PRO A N 1
ATOM 1082 C CA . PRO A 1 141 ? 4.786 6.642 0.652 1.00 96.06 141 PRO A CA 1
ATOM 1083 C C . PRO A 1 141 ? 3.352 7.124 0.403 1.00 96.06 141 PRO A C 1
ATOM 1085 O O . PRO A 1 141 ? 3.116 8.288 0.079 1.00 96.06 141 PRO A O 1
ATOM 1088 N N . VAL A 1 142 ? 2.385 6.230 0.592 1.00 94.38 142 VAL A N 1
ATOM 1089 C CA . VAL A 1 142 ? 0.955 6.486 0.410 1.00 94.38 142 VAL A CA 1
ATOM 1090 C C . VAL A 1 142 ? 0.172 5.879 1.573 1.00 94.38 142 VAL A C 1
ATOM 1092 O O . VAL A 1 142 ? 0.323 4.703 1.909 1.00 94.38 142 VAL A O 1
ATOM 1095 N N . ASN A 1 143 ? -0.731 6.667 2.160 1.00 95.88 143 ASN A N 1
ATOM 1096 C CA . ASN A 1 143 ? -1.704 6.172 3.134 1.00 95.88 143 ASN A CA 1
ATOM 1097 C C . ASN A 1 143 ? -2.848 5.438 2.413 1.00 95.88 143 ASN A C 1
ATOM 1099 O O . ASN A 1 143 ? -3.952 5.963 2.271 1.00 95.88 143 ASN A O 1
ATOM 1103 N N . HIS A 1 144 ? -2.569 4.232 1.915 1.00 93.81 144 HIS A N 1
ATOM 1104 C CA . HIS A 1 144 ? -3.522 3.467 1.111 1.00 93.81 144 HIS A CA 1
ATOM 1105 C C . HIS A 1 144 ? -4.800 3.131 1.895 1.00 93.81 144 HIS A C 1
ATOM 1107 O O . HIS A 1 144 ? -5.892 3.213 1.338 1.00 93.81 144 HIS A O 1
ATOM 1113 N N . ARG A 1 145 ? -4.686 2.853 3.203 1.00 93.12 145 ARG A N 1
ATOM 1114 C CA . ARG A 1 145 ? -5.847 2.618 4.078 1.00 93.12 145 ARG A CA 1
ATOM 1115 C C . ARG A 1 145 ? -6.851 3.771 4.025 1.00 93.12 145 ARG A C 1
ATOM 1117 O O . ARG A 1 145 ? -8.028 3.534 3.800 1.00 93.12 145 ARG A O 1
ATOM 1124 N N . GLU A 1 146 ? -6.391 5.012 4.161 1.00 90.44 146 GLU A N 1
ATOM 1125 C CA . GLU A 1 146 ? -7.288 6.171 4.111 1.00 90.44 146 GLU A CA 1
ATOM 1126 C C . GLU A 1 146 ? -7.932 6.351 2.727 1.00 90.44 146 GLU A C 1
ATOM 1128 O O . GLU A 1 146 ? -9.102 6.724 2.630 1.00 90.44 146 GLU A O 1
ATOM 1133 N N . LEU A 1 147 ? -7.196 6.072 1.645 1.00 88.81 147 LEU A N 1
ATOM 1134 C CA . LEU A 1 147 ? -7.744 6.158 0.288 1.00 88.81 147 LEU A CA 1
ATOM 1135 C C . LEU A 1 147 ? -8.864 5.130 0.059 1.00 88.81 147 LEU A C 1
ATOM 1137 O O . LEU A 1 147 ? -9.875 5.476 -0.557 1.00 88.81 147 LEU A O 1
ATOM 1141 N N . ILE A 1 148 ? -8.715 3.914 0.595 1.00 85.12 148 ILE A N 1
ATOM 1142 C CA . ILE A 1 148 ? -9.752 2.871 0.599 1.00 85.12 148 ILE A CA 1
ATOM 1143 C C . ILE A 1 148 ? -10.961 3.322 1.422 1.00 85.12 148 ILE A C 1
ATOM 1145 O O . ILE A 1 148 ? -12.081 3.330 0.914 1.00 85.12 148 ILE A O 1
ATOM 1149 N N . ASP A 1 149 ? -10.744 3.771 2.663 1.00 84.88 149 ASP A N 1
ATOM 1150 C CA . ASP A 1 149 ? -11.821 4.180 3.578 1.00 84.88 149 ASP A CA 1
ATOM 1151 C C . ASP A 1 149 ? -12.657 5.340 2.989 1.00 84.88 149 ASP A C 1
ATOM 1153 O O . ASP A 1 149 ? -13.861 5.470 3.234 1.00 84.88 149 ASP A O 1
ATOM 1157 N N . ARG A 1 150 ? -12.027 6.179 2.154 1.00 82.50 150 ARG A N 1
ATOM 1158 C CA . ARG A 1 150 ? -12.663 7.282 1.411 1.00 82.50 150 ARG A CA 1
ATOM 1159 C C . ARG A 1 150 ? -13.294 6.860 0.077 1.00 82.50 150 ARG A C 1
ATOM 1161 O O . ARG A 1 150 ? -13.964 7.689 -0.554 1.00 82.50 150 ARG A O 1
ATOM 1168 N N . GLY A 1 151 ? -13.104 5.612 -0.347 1.00 81.69 151 GLY A N 1
ATOM 1169 C CA . GLY A 1 151 ? -13.587 5.055 -1.611 1.00 81.69 151 GLY A CA 1
ATOM 1170 C C . GLY A 1 151 ? -12.929 5.680 -2.842 1.00 81.69 151 GLY A C 1
ATOM 1171 O O . GLY A 1 151 ? -13.611 5.916 -3.838 1.00 81.69 151 GLY A O 1
ATOM 1172 N N . LEU A 1 152 ? -11.645 6.042 -2.745 1.00 82.94 152 LEU A N 1
ATOM 1173 C CA . LEU A 1 152 ? -10.872 6.662 -3.831 1.00 82.94 152 LEU A CA 1
ATOM 1174 C C . LEU A 1 152 ? -10.051 5.652 -4.640 1.00 82.94 152 LEU A C 1
ATOM 1176 O O . LEU A 1 152 ? -9.660 5.962 -5.760 1.00 82.94 152 LEU A O 1
ATOM 1180 N N . THR A 1 153 ? -9.772 4.482 -4.074 1.00 85.69 153 THR A N 1
ATOM 1181 C CA . THR A 1 153 ? -8.997 3.399 -4.694 1.00 85.69 153 THR A CA 1
ATOM 1182 C C . THR A 1 153 ? -9.506 2.055 -4.171 1.00 85.69 153 THR A C 1
ATOM 1184 O O . THR A 1 153 ? -10.179 2.010 -3.136 1.00 85.69 153 THR A O 1
ATOM 1187 N N . ARG A 1 154 ? -9.221 0.973 -4.892 1.00 85.44 154 ARG A N 1
ATOM 1188 C CA . ARG A 1 154 ? -9.578 -0.404 -4.534 1.00 85.44 154 ARG A CA 1
ATOM 1189 C C . ARG A 1 154 ? -8.542 -1.021 -3.602 1.00 85.44 154 ARG A C 1
ATOM 1191 O O . ARG A 1 154 ? -7.359 -0.713 -3.684 1.00 85.44 154 ARG A O 1
ATOM 1198 N N . ASP A 1 155 ? -8.969 -2.007 -2.821 1.00 87.38 155 ASP A N 1
ATOM 1199 C CA . ASP A 1 155 ? -8.104 -2.742 -1.886 1.00 87.38 155 ASP A CA 1
ATOM 1200 C C . ASP A 1 155 ? -6.889 -3.402 -2.561 1.00 87.38 155 ASP A C 1
ATOM 1202 O O . ASP A 1 155 ? -5.823 -3.516 -1.954 1.00 87.38 155 ASP A O 1
ATOM 1206 N N . ASN A 1 156 ? -7.035 -3.801 -3.830 1.00 85.75 156 ASN A N 1
ATOM 1207 C CA . ASN A 1 156 ? -5.974 -4.409 -4.634 1.00 85.75 156 ASN A CA 1
ATOM 1208 C C . ASN A 1 156 ? -5.000 -3.391 -5.260 1.00 85.75 156 ASN A C 1
ATOM 1210 O O . ASN A 1 156 ? -3.997 -3.797 -5.839 1.00 85.75 156 ASN A O 1
ATOM 1214 N N . GLY A 1 157 ? -5.269 -2.085 -5.153 1.00 88.12 157 GLY A N 1
ATOM 1215 C CA . GLY A 1 157 ? -4.412 -1.020 -5.675 1.00 88.12 157 GLY A CA 1
ATOM 1216 C C . GLY A 1 157 ? -4.268 -0.981 -7.201 1.00 88.12 157 GLY A C 1
ATOM 1217 O O . GLY A 1 157 ? -3.428 -0.242 -7.708 1.00 88.12 157 GLY A O 1
ATOM 1218 N N . GLU A 1 158 ? -5.053 -1.739 -7.972 1.00 87.19 158 GLU A N 1
ATOM 1219 C CA . GLU A 1 158 ? -4.941 -1.741 -9.442 1.00 87.19 158 GLU A CA 1
ATOM 1220 C C . GLU A 1 158 ? -5.207 -0.355 -10.041 1.00 87.19 158 GLU A C 1
ATOM 1222 O O . GLU A 1 158 ? -4.567 0.053 -11.012 1.00 87.19 158 GLU A O 1
ATOM 1227 N N . ASP A 1 159 ? -6.122 0.388 -9.423 1.00 87.19 159 ASP A N 1
ATOM 1228 C CA . ASP A 1 159 ? -6.502 1.750 -9.785 1.00 87.19 159 ASP A CA 1
ATOM 1229 C C . ASP A 1 159 ? -5.603 2.831 -9.155 1.00 87.19 159 ASP A C 1
ATOM 1231 O O . ASP A 1 159 ? -5.903 4.016 -9.289 1.00 87.19 159 ASP A O 1
ATOM 1235 N N . LEU A 1 160 ? -4.489 2.437 -8.521 1.00 90.75 160 LEU A N 1
ATOM 1236 C CA . LEU A 1 160 ? -3.383 3.308 -8.124 1.00 90.75 160 LEU A CA 1
ATOM 1237 C C . LEU A 1 160 ? -2.347 3.342 -9.260 1.00 90.75 160 LEU A C 1
ATOM 1239 O O . LEU A 1 160 ? -1.485 2.467 -9.402 1.00 90.75 160 LEU A O 1
ATOM 1243 N N . GLN A 1 161 ? -2.463 4.351 -10.119 1.00 91.81 161 GLN A N 1
ATOM 1244 C CA . GLN A 1 161 ? -1.662 4.493 -11.336 1.00 91.81 161 GLN A CA 1
ATOM 1245 C C . GLN A 1 161 ? -0.642 5.624 -11.207 1.00 91.81 161 GLN A C 1
ATOM 1247 O O . GLN A 1 161 ? -0.882 6.612 -10.515 1.00 91.81 161 GLN A O 1
ATOM 1252 N N . VAL A 1 162 ? 0.483 5.506 -11.915 1.00 93.94 162 VAL A N 1
ATOM 1253 C CA . VAL A 1 162 ? 1.498 6.561 -12.012 1.00 93.94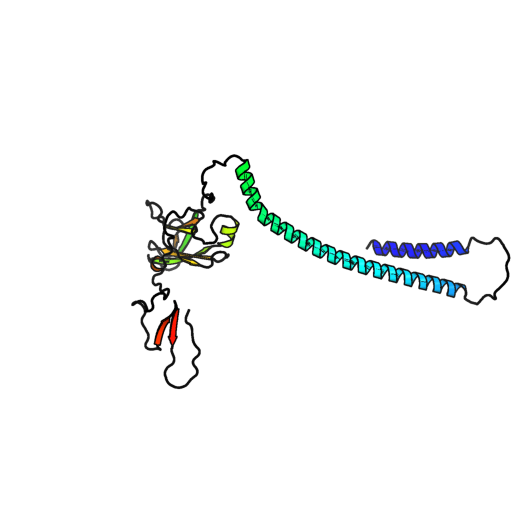 162 VAL A CA 1
ATOM 1254 C C . VAL A 1 162 ? 1.513 7.084 -13.439 1.00 93.94 162 VAL A C 1
ATOM 1256 O O . VAL A 1 162 ? 1.629 6.303 -14.380 1.00 93.94 162 VAL A O 1
ATOM 1259 N N . TYR A 1 163 ? 1.408 8.402 -13.593 1.00 93.38 163 TYR A N 1
ATOM 1260 C CA . TYR A 1 163 ? 1.528 9.074 -14.884 1.00 93.38 163 TYR A CA 1
ATOM 1261 C C . TYR A 1 163 ? 2.735 9.993 -14.902 1.00 93.38 163 TYR A C 1
ATOM 1263 O O . TYR A 1 163 ? 2.958 10.743 -13.949 1.00 93.38 163 TYR A O 1
ATOM 1271 N N . TYR A 1 164 ? 3.451 9.961 -16.020 1.00 94.38 164 TYR A N 1
ATOM 1272 C CA . TYR A 1 164 ? 4.489 10.913 -16.373 1.00 94.38 164 TYR A CA 1
ATOM 1273 C C . TYR A 1 164 ? 3.941 11.956 -17.357 1.00 94.38 164 TYR A C 1
ATOM 1275 O O . TYR A 1 164 ? 3.265 11.617 -18.329 1.00 94.38 164 TYR A O 1
ATOM 1283 N N . HIS A 1 165 ? 4.234 13.227 -17.096 1.00 92.88 165 HIS A N 1
ATOM 1284 C CA . HIS A 1 165 ? 3.806 14.392 -17.866 1.00 92.88 165 HIS A CA 1
ATOM 1285 C C . HIS A 1 165 ? 5.050 15.042 -18.474 1.00 92.88 165 HIS A C 1
ATOM 1287 O O . HIS A 1 165 ? 5.717 15.849 -17.829 1.00 92.88 165 HIS A O 1
ATOM 1293 N N . ALA A 1 166 ? 5.387 14.675 -19.710 1.00 85.38 166 ALA A N 1
ATOM 1294 C CA . ALA A 1 166 ? 6.410 15.390 -20.465 1.00 85.38 166 ALA A CA 1
ATOM 1295 C C . ALA A 1 166 ? 5.836 16.709 -21.007 1.00 85.38 166 ALA A C 1
ATOM 1297 O O . ALA A 1 166 ? 4.685 16.764 -21.445 1.00 85.38 166 ALA A O 1
ATOM 1298 N N . ASN A 1 167 ? 6.640 17.774 -21.000 1.00 77.06 167 ASN A N 1
ATOM 1299 C CA . ASN A 1 167 ? 6.219 19.087 -21.490 1.00 77.06 167 ASN A CA 1
ATOM 1300 C C . ASN A 1 167 ? 5.673 18.999 -22.924 1.00 77.06 167 ASN A C 1
ATOM 1302 O O . ASN A 1 167 ? 6.374 18.564 -23.836 1.00 77.06 167 ASN A O 1
ATOM 1306 N N . GLY A 1 168 ? 4.423 19.430 -23.114 1.00 69.56 168 GLY A N 1
ATOM 1307 C CA . GLY A 1 168 ? 3.763 19.461 -24.422 1.00 69.56 168 GLY A CA 1
ATOM 1308 C C . GLY A 1 168 ? 3.297 18.103 -24.958 1.00 69.56 168 GLY A C 1
ATOM 1309 O O . GLY A 1 168 ? 2.817 18.050 -26.086 1.00 69.56 168 GLY A O 1
ATOM 1310 N N . GLN A 1 169 ? 3.410 17.020 -24.182 1.00 80.56 169 GLN A N 1
ATOM 1311 C CA . GLN A 1 169 ? 2.917 15.695 -24.564 1.00 80.56 169 GLN A CA 1
ATOM 1312 C C . GLN A 1 169 ? 1.725 15.261 -23.713 1.00 80.56 169 GLN A C 1
ATOM 1314 O O . GLN A 1 169 ? 1.509 15.739 -22.598 1.00 80.56 169 GLN A O 1
ATOM 1319 N N . HIS A 1 170 ? 0.949 14.320 -24.249 1.00 83.06 170 HIS A N 1
ATOM 1320 C CA . HIS A 1 170 ? -0.087 13.660 -23.469 1.00 83.06 170 HIS A CA 1
ATOM 1321 C C . HIS A 1 170 ? 0.540 12.863 -22.315 1.00 83.06 170 HIS A C 1
ATOM 1323 O O . HIS A 1 170 ? 1.585 12.239 -22.512 1.00 83.06 170 HIS A O 1
ATOM 1329 N N . PRO A 1 171 ? -0.085 12.859 -21.124 1.00 88.88 171 PRO A N 1
ATOM 1330 C CA . PRO A 1 171 ? 0.400 12.067 -20.005 1.00 88.88 171 PRO A CA 1
ATOM 1331 C C . PRO A 1 171 ? 0.448 10.582 -20.356 1.00 88.88 171 PRO A C 1
ATOM 1333 O O . PRO A 1 171 ? -0.505 10.045 -20.919 1.00 88.88 171 PRO A O 1
ATOM 1336 N N . VAL A 1 172 ? 1.531 9.912 -19.970 1.00 89.94 172 VAL A N 1
ATOM 1337 C CA . VAL A 1 172 ? 1.732 8.482 -20.223 1.00 89.94 172 VAL A CA 1
ATOM 1338 C C . VAL A 1 172 ? 1.734 7.737 -18.897 1.00 89.94 172 VAL A C 1
ATOM 1340 O O . VAL A 1 172 ? 2.422 8.139 -17.957 1.00 89.94 172 VAL A O 1
ATOM 1343 N N . GLN A 1 173 ? 0.961 6.655 -18.815 1.00 91.38 173 GLN A N 1
ATOM 1344 C CA . GLN A 1 173 ? 1.008 5.752 -17.671 1.00 91.38 173 GLN A CA 1
ATOM 1345 C C . GLN A 1 173 ? 2.323 4.966 -17.697 1.00 91.38 173 GLN A C 1
ATOM 1347 O O . GLN A 1 173 ? 2.718 4.458 -18.744 1.00 91.38 173 GLN A O 1
ATOM 1352 N N . ILE A 1 174 ? 2.990 4.855 -16.552 1.00 93.62 174 ILE A N 1
ATOM 1353 C CA . ILE A 1 174 ? 4.266 4.143 -16.423 1.00 93.62 174 ILE A CA 1
ATOM 1354 C C . ILE A 1 174 ? 4.163 2.982 -15.437 1.00 93.62 174 ILE A C 1
ATOM 1356 O O . ILE A 1 174 ? 3.253 2.942 -14.599 1.00 93.62 174 ILE A O 1
ATOM 1360 N N . ASP A 1 175 ? 5.117 2.057 -15.532 1.00 95.62 175 ASP A N 1
ATOM 1361 C CA . ASP A 1 175 ? 5.216 0.929 -14.617 1.00 95.62 175 ASP A CA 1
ATOM 1362 C C . ASP A 1 175 ? 5.443 1.364 -13.174 1.00 95.62 175 ASP A C 1
ATOM 1364 O O . ASP A 1 175 ? 6.185 2.311 -12.879 1.00 95.62 175 ASP A O 1
ATOM 1368 N N . ARG A 1 176 ? 4.789 0.639 -12.267 1.00 95.56 176 ARG A N 1
ATOM 1369 C CA . ARG A 1 176 ? 4.937 0.808 -10.829 1.00 95.56 176 ARG A CA 1
ATOM 1370 C C . ARG A 1 176 ? 4.935 -0.520 -10.091 1.00 95.56 176 ARG A C 1
ATOM 1372 O O . ARG A 1 176 ? 4.198 -1.427 -10.448 1.00 95.56 176 ARG A O 1
ATOM 1379 N N . VAL A 1 177 ? 5.672 -0.581 -8.992 1.00 95.81 177 VAL A N 1
ATOM 1380 C CA . VAL A 1 177 ? 5.595 -1.671 -8.018 1.00 95.81 177 VAL A CA 1
ATOM 1381 C C . VAL A 1 177 ? 4.910 -1.149 -6.762 1.00 95.81 177 VAL A C 1
ATOM 1383 O O . VAL A 1 177 ? 5.264 -0.091 -6.235 1.00 95.81 177 VAL A O 1
ATOM 1386 N N . LEU A 1 178 ? 3.905 -1.887 -6.297 1.00 95.38 178 LEU A N 1
ATOM 1387 C CA . LEU A 1 178 ? 3.136 -1.564 -5.102 1.00 95.38 178 LEU A CA 1
ATOM 1388 C C . LEU A 1 178 ? 3.507 -2.524 -3.974 1.00 95.38 178 LEU A C 1
ATOM 1390 O O . LEU A 1 178 ? 3.561 -3.734 -4.174 1.00 95.38 178 LEU A O 1
ATOM 1394 N N . SER A 1 179 ? 3.702 -2.002 -2.766 1.00 95.06 179 SER A N 1
ATOM 1395 C CA . SER A 1 179 ? 3.907 -2.834 -1.575 1.00 95.06 179 SER A CA 1
ATOM 1396 C C . SER A 1 179 ? 3.211 -2.250 -0.353 1.00 95.06 179 SER A C 1
ATOM 1398 O O . SER A 1 179 ? 3.023 -1.039 -0.249 1.00 95.06 179 SER A O 1
ATOM 1400 N N . GLY A 1 180 ? 2.802 -3.120 0.576 1.00 95.81 180 GLY A N 1
ATOM 1401 C CA . GLY A 1 180 ? 2.123 -2.710 1.810 1.00 95.81 180 GLY A CA 1
ATOM 1402 C C . GLY A 1 180 ? 0.700 -2.176 1.604 1.00 95.81 180 GLY A C 1
ATOM 1403 O O . GLY A 1 180 ? 0.269 -1.297 2.352 1.00 95.81 180 GLY A O 1
ATOM 1404 N N . LEU A 1 181 ? -0.029 -2.661 0.592 1.00 94.81 181 LEU A N 1
ATOM 1405 C CA . LEU A 1 181 ? -1.413 -2.249 0.321 1.00 94.81 181 LEU A CA 1
ATOM 1406 C C . LEU A 1 181 ? -2.337 -2.481 1.536 1.00 94.81 181 LEU A C 1
ATOM 1408 O O . LEU A 1 181 ? -2.077 -3.336 2.378 1.00 94.81 181 LEU A O 1
ATOM 1412 N N . GLY A 1 182 ? -3.401 -1.680 1.667 1.00 90.50 182 GLY A N 1
ATOM 1413 C CA . GLY A 1 182 ? -4.300 -1.715 2.823 1.00 90.50 182 GLY A CA 1
ATOM 1414 C C . GLY A 1 182 ?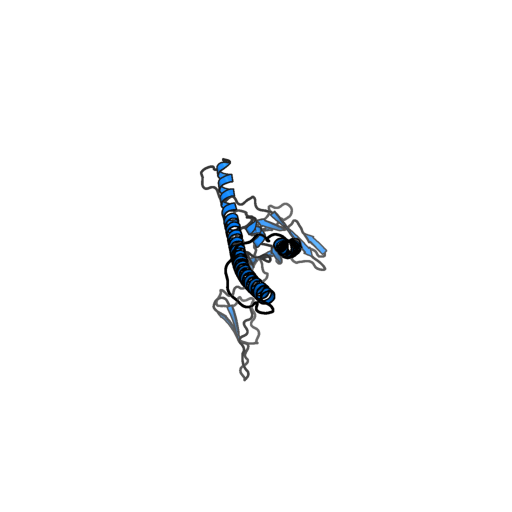 -3.706 -1.138 4.115 1.00 90.50 182 GLY A C 1
ATOM 1415 O O . GLY A 1 182 ? -4.345 -1.220 5.166 1.00 90.50 182 GLY A O 1
ATOM 1416 N N . THR A 1 183 ? -2.509 -0.546 4.080 1.00 95.25 183 THR A N 1
ATOM 1417 C CA . THR A 1 183 ? -1.855 0.048 5.259 1.00 95.25 183 THR A CA 1
ATOM 1418 C C . THR A 1 183 ? -1.680 1.563 5.122 1.00 95.25 183 THR A C 1
ATOM 1420 O O . THR A 1 183 ? -1.942 2.147 4.069 1.00 95.25 183 THR A O 1
ATOM 1423 N N . LYS A 1 184 ? -1.233 2.215 6.203 1.00 95.69 184 LYS A N 1
ATOM 1424 C CA . LYS A 1 184 ? -0.888 3.648 6.206 1.00 95.69 184 LYS A CA 1
ATOM 1425 C C . LYS A 1 184 ? 0.488 3.948 5.599 1.00 95.69 184 LYS A C 1
ATOM 1427 O O . LYS A 1 184 ? 0.819 5.109 5.394 1.00 95.69 184 LYS A O 1
ATOM 1432 N N . SER A 1 185 ? 1.283 2.912 5.346 1.00 94.88 185 SER A N 1
ATOM 1433 C CA . SER A 1 185 ? 2.675 2.987 4.899 1.00 94.88 185 SER A CA 1
ATOM 1434 C C . SER A 1 185 ? 2.882 2.200 3.606 1.00 94.88 185 SER A C 1
ATOM 1436 O O . SER A 1 185 ? 3.944 1.613 3.404 1.00 94.88 185 SER A O 1
ATOM 1438 N N . ALA A 1 186 ? 1.856 2.139 2.754 1.00 96.75 186 ALA A N 1
ATOM 1439 C CA . ALA A 1 186 ? 2.014 1.563 1.430 1.00 96.75 186 ALA A CA 1
ATOM 1440 C C . ALA A 1 186 ? 3.037 2.387 0.641 1.00 96.75 186 ALA A C 1
ATOM 1442 O O . ALA A 1 186 ? 3.198 3.585 0.879 1.00 96.75 186 ALA A O 1
ATOM 1443 N N . THR A 1 187 ? 3.714 1.765 -0.313 1.00 97.31 187 THR A N 1
ATOM 1444 C CA . THR A 1 187 ? 4.672 2.461 -1.174 1.00 97.31 187 THR A CA 1
ATOM 1445 C C . THR A 1 187 ? 4.342 2.227 -2.632 1.00 97.31 187 THR A C 1
ATOM 1447 O O . THR A 1 187 ? 4.054 1.097 -3.030 1.00 97.31 187 THR A O 1
ATOM 1450 N N . VAL A 1 188 ? 4.449 3.292 -3.419 1.00 97.12 188 VAL A N 1
ATOM 1451 C CA . VAL A 1 188 ? 4.398 3.260 -4.879 1.00 97.12 188 VAL A CA 1
ATOM 1452 C C . VAL A 1 188 ? 5.804 3.516 -5.390 1.00 97.12 188 VAL A C 1
ATOM 1454 O O . VAL A 1 188 ? 6.353 4.597 -5.174 1.00 97.12 188 VAL A O 1
ATOM 1457 N N . GLN A 1 189 ? 6.390 2.521 -6.044 1.00 97.69 189 GLN A N 1
ATOM 1458 C CA . GLN A 1 189 ? 7.726 2.619 -6.614 1.00 97.69 189 GLN A CA 1
ATOM 1459 C C . GLN A 1 189 ? 7.635 2.721 -8.129 1.00 97.69 189 GLN A C 1
ATOM 1461 O O . GLN A 1 189 ? 6.922 1.938 -8.741 1.00 97.69 189 GLN A O 1
ATOM 1466 N N . PHE A 1 190 ? 8.341 3.666 -8.739 1.00 97.00 190 PHE A N 1
ATOM 1467 C CA . PHE A 1 190 ? 8.369 3.835 -10.193 1.00 97.00 190 PHE A CA 1
ATOM 1468 C C . PHE A 1 190 ? 9.720 4.379 -10.645 1.00 97.00 190 PHE A C 1
ATOM 1470 O O . PHE A 1 190 ? 10.516 4.872 -9.846 1.00 97.00 190 PHE A O 1
ATOM 1477 N N . ARG A 1 191 ? 9.981 4.304 -11.947 1.00 96.62 191 ARG A N 1
ATOM 1478 C CA . ARG A 1 191 ? 11.251 4.717 -12.544 1.00 96.62 191 ARG A CA 1
ATOM 1479 C C . ARG A 1 191 ? 11.169 6.116 -13.147 1.00 96.62 191 ARG A C 1
ATOM 1481 O O . ARG A 1 191 ? 10.233 6.417 -13.890 1.00 96.62 191 ARG A O 1
ATOM 1488 N N . LEU A 1 192 ? 12.172 6.955 -12.879 1.00 95.69 192 LEU A N 1
ATOM 1489 C CA . LEU A 1 192 ? 12.300 8.274 -13.497 1.00 95.69 192 LEU A CA 1
ATOM 1490 C C . LEU A 1 192 ? 12.407 8.160 -15.023 1.00 95.69 192 LEU A C 1
ATOM 1492 O O . LEU A 1 192 ? 13.245 7.424 -15.553 1.00 95.69 192 LEU A O 1
ATOM 1496 N N . GLN A 1 193 ? 11.601 8.956 -15.718 1.00 95.50 193 GLN A N 1
ATOM 1497 C CA . GLN A 1 193 ? 11.539 9.039 -17.178 1.00 95.50 193 GLN A CA 1
ATOM 1498 C C . GLN A 1 193 ? 12.514 10.073 -17.763 1.00 95.50 193 GLN A C 1
ATOM 1500 O O . GLN A 1 193 ? 12.867 9.996 -18.940 1.00 95.50 193 GLN A O 1
ATOM 1505 N N . ALA A 1 194 ? 13.014 10.996 -16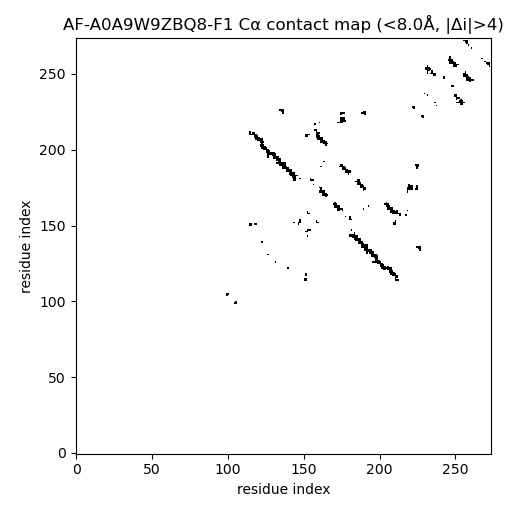.939 1.00 93.81 194 ALA A N 1
ATOM 1506 C CA . ALA A 1 194 ? 13.998 12.007 -17.313 1.00 93.81 194 ALA A CA 1
ATOM 1507 C C . ALA A 1 194 ? 15.026 12.223 -16.191 1.00 93.81 194 ALA A C 1
ATOM 1509 O O . ALA A 1 194 ? 14.764 11.909 -15.030 1.00 93.81 194 ALA A O 1
ATOM 1510 N N . LEU A 1 195 ? 16.197 12.751 -16.557 1.00 94.62 195 LEU A N 1
ATOM 1511 C CA . LEU A 1 195 ? 17.203 13.241 -15.611 1.00 94.62 195 LEU A CA 1
ATOM 1512 C C . LEU A 1 195 ? 16.594 14.358 -14.754 1.00 94.62 195 LEU A C 1
ATOM 1514 O O . LEU A 1 195 ? 15.962 15.265 -15.292 1.00 94.62 195 LEU A O 1
ATOM 1518 N N . MET A 1 196 ? 16.859 14.335 -13.450 1.00 93.69 196 MET A N 1
ATOM 1519 C CA . MET A 1 196 ? 16.586 15.467 -12.566 1.00 93.69 196 MET A CA 1
ATOM 1520 C C . MET A 1 196 ? 17.895 16.127 -12.148 1.00 93.69 196 MET A C 1
ATOM 1522 O O . MET A 1 196 ? 18.767 15.480 -11.568 1.00 93.69 196 MET A O 1
ATOM 1526 N N . SER A 1 197 ? 18.034 17.421 -12.423 1.00 94.38 197 SER A N 1
ATOM 1527 C CA . SER A 1 197 ? 19.207 18.201 -12.018 1.00 94.38 197 SER A CA 1
ATOM 1528 C C . SER A 1 197 ? 19.339 18.272 -10.496 1.00 94.38 197 SER A C 1
ATOM 1530 O O . SER A 1 197 ? 18.353 18.143 -9.770 1.00 94.38 197 SER A O 1
ATOM 1532 N N . ALA A 1 198 ? 20.556 18.494 -10.000 1.00 94.62 198 ALA A N 1
ATOM 1533 C CA . ALA A 1 198 ? 20.801 18.695 -8.574 1.00 94.62 198 ALA A CA 1
ATOM 1534 C C . ALA A 1 198 ? 20.080 19.948 -8.051 1.00 94.62 198 ALA A C 1
ATOM 1536 O O . ALA A 1 198 ? 19.980 20.942 -8.767 1.00 94.62 198 ALA A O 1
ATOM 1537 N N . ASN A 1 199 ? 19.645 19.916 -6.787 1.00 94.75 199 ASN A N 1
ATOM 1538 C CA . ASN A 1 199 ? 19.012 21.046 -6.095 1.00 94.75 199 ASN A CA 1
ATOM 1539 C C . ASN A 1 199 ? 17.733 21.548 -6.787 1.00 94.75 199 ASN A C 1
ATOM 1541 O O . ASN A 1 199 ? 17.476 22.750 -6.834 1.00 94.75 199 ASN A O 1
ATOM 1545 N N . THR A 1 200 ? 16.939 20.628 -7.338 1.00 94.50 200 THR A N 1
ATOM 1546 C CA . THR A 1 200 ? 15.669 20.946 -7.999 1.00 94.50 200 THR A CA 1
ATOM 1547 C C . THR A 1 200 ? 14.488 20.305 -7.286 1.00 94.50 200 THR A C 1
ATOM 1549 O O . THR A 1 200 ? 14.616 19.285 -6.609 1.00 94.50 200 THR A O 1
ATOM 1552 N N . VAL A 1 201 ? 13.320 20.927 -7.444 1.00 93.38 201 VAL A N 1
ATOM 1553 C CA . VAL A 1 201 ? 12.037 20.397 -6.985 1.00 93.38 201 VAL A CA 1
ATOM 1554 C C . VAL A 1 201 ? 11.143 20.218 -8.201 1.00 93.38 201 VAL A C 1
ATOM 1556 O O . VAL A 1 201 ? 10.774 21.193 -8.854 1.00 93.38 201 VAL A O 1
ATOM 1559 N N . ASP A 1 202 ? 10.763 18.978 -8.470 1.00 90.75 202 ASP A N 1
ATOM 1560 C CA . ASP A 1 202 ? 9.720 18.636 -9.426 1.00 90.75 202 ASP A CA 1
ATOM 1561 C C . ASP A 1 202 ? 8.406 18.400 -8.677 1.00 90.75 202 ASP A C 1
ATOM 1563 O O . ASP A 1 202 ? 8.372 17.719 -7.653 1.00 90.75 202 ASP A O 1
ATOM 1567 N N . HIS A 1 203 ? 7.328 18.999 -9.169 1.00 90.06 203 HIS A N 1
ATOM 1568 C CA . HIS A 1 203 ? 5.978 18.865 -8.618 1.00 90.06 203 HIS A CA 1
ATOM 1569 C C . HIS A 1 203 ? 4.909 18.711 -9.711 1.00 90.06 203 HIS A C 1
ATOM 1571 O O . HIS A 1 203 ? 3.715 18.776 -9.413 1.00 90.06 203 HIS A O 1
ATOM 1577 N N . PHE A 1 204 ? 5.319 18.541 -10.972 1.00 89.56 204 PHE A N 1
ATOM 1578 C CA . PHE A 1 204 ? 4.416 18.540 -12.124 1.00 89.56 204 PHE A CA 1
ATOM 1579 C C . PHE A 1 204 ? 4.661 17.378 -13.084 1.00 89.56 204 PHE A C 1
ATOM 1581 O O . PHE A 1 204 ? 3.706 16.946 -13.731 1.00 89.56 204 PHE A O 1
ATOM 1588 N N . SER A 1 205 ? 5.878 16.825 -13.158 1.00 93.00 205 SER A N 1
ATOM 1589 C CA . SER A 1 205 ? 6.161 15.767 -14.135 1.00 93.00 205 SER A CA 1
ATOM 1590 C C . SER A 1 205 ? 5.551 14.422 -13.756 1.00 93.00 205 SER A C 1
ATOM 1592 O O . SER A 1 205 ? 5.423 13.565 -14.621 1.00 93.00 205 SER A O 1
ATOM 1594 N N . TYR A 1 206 ? 5.155 14.207 -12.498 1.00 95.19 206 TYR A N 1
ATOM 1595 C CA . TYR A 1 206 ? 4.583 12.937 -12.048 1.00 95.19 206 TYR A CA 1
ATOM 1596 C C . TYR A 1 206 ? 3.308 13.141 -11.237 1.00 95.19 206 TYR A C 1
ATOM 1598 O O . TYR A 1 206 ? 3.198 14.056 -10.418 1.00 95.19 206 TYR A O 1
ATOM 1606 N N . SER A 1 207 ? 2.344 12.244 -11.424 1.00 93.75 207 SER A N 1
ATOM 1607 C CA . SER A 1 207 ? 1.134 12.215 -10.606 1.00 93.75 207 SER A CA 1
ATOM 1608 C C . SER A 1 207 ? 0.659 10.801 -10.329 1.00 93.75 207 SER A C 1
ATOM 1610 O O . SER A 1 207 ? 0.645 9.968 -11.237 1.00 93.75 207 SER A O 1
ATOM 1612 N N . LEU A 1 208 ? 0.169 10.581 -9.113 1.00 93.19 208 LEU A N 1
ATOM 1613 C CA . LEU A 1 208 ? -0.666 9.434 -8.796 1.00 93.19 208 LEU A CA 1
ATOM 1614 C C . LEU A 1 208 ? -2.091 9.721 -9.255 1.00 93.19 208 LEU A C 1
ATOM 1616 O O . LEU A 1 208 ? -2.646 10.776 -8.944 1.00 93.19 208 LEU A O 1
ATOM 1620 N N . VAL A 1 209 ? -2.672 8.790 -9.995 1.00 90.25 209 VAL A N 1
ATOM 1621 C CA . VAL A 1 209 ? -4.062 8.850 -10.438 1.00 90.25 209 VAL A CA 1
ATOM 1622 C C . VAL A 1 209 ? -4.800 7.692 -9.779 1.00 90.25 209 VAL A C 1
ATOM 1624 O O . VAL A 1 209 ? -4.376 6.545 -9.899 1.00 90.25 209 VAL A O 1
ATOM 1627 N N . LEU A 1 210 ? -5.859 8.019 -9.041 1.00 89.44 210 LEU A N 1
ATOM 1628 C CA . LEU A 1 210 ? -6.661 7.083 -8.248 1.00 89.44 210 LEU A CA 1
ATOM 1629 C C . LEU A 1 210 ? -7.956 6.728 -8.978 1.00 89.44 210 LEU A C 1
ATOM 1631 O O . LEU A 1 210 ? -8.398 7.507 -9.815 1.00 89.44 210 LEU A O 1
ATOM 1635 N N . GLY A 1 211 ? -8.600 5.605 -8.657 1.00 74.94 211 GLY A N 1
ATOM 1636 C CA . GLY A 1 211 ? -9.994 5.326 -9.039 1.00 74.94 211 GLY A CA 1
ATOM 1637 C C . GLY A 1 211 ? -10.282 5.288 -10.545 1.00 74.94 211 GLY A C 1
ATOM 1638 O O . GLY A 1 211 ? -11.436 5.240 -10.962 1.00 74.94 211 GLY A O 1
ATOM 1639 N N . SER A 1 212 ? -9.261 5.338 -11.396 1.00 68.62 212 SER A N 1
ATOM 1640 C CA . SER A 1 212 ? -9.453 5.334 -12.842 1.00 68.62 212 SER A CA 1
ATOM 1641 C C . SER A 1 212 ? -9.745 3.917 -13.307 1.00 68.62 212 SER A C 1
ATOM 1643 O O . SER A 1 212 ? -9.149 2.956 -12.819 1.00 68.62 212 SER A O 1
ATOM 1645 N N . ALA A 1 213 ? -10.677 3.768 -14.250 1.00 64.06 213 ALA A N 1
ATOM 1646 C CA . ALA A 1 213 ? -10.899 2.479 -14.885 1.00 64.06 213 ALA A CA 1
ATOM 1647 C C . ALA A 1 213 ? -9.592 2.043 -15.561 1.00 64.06 213 ALA A C 1
ATOM 1649 O O . ALA A 1 213 ? -9.146 2.677 -16.514 1.00 64.06 213 ALA A O 1
ATOM 1650 N N . VAL A 1 214 ? -8.972 0.979 -15.050 1.00 64.31 214 VAL A N 1
ATOM 1651 C CA . VAL A 1 214 ? -7.793 0.371 -15.669 1.00 64.31 214 VAL A CA 1
ATOM 1652 C C . VAL A 1 214 ? -8.267 -0.303 -16.957 1.00 64.31 214 VAL A C 1
ATOM 1654 O O . VAL A 1 214 ? -8.846 -1.383 -16.921 1.00 64.31 214 VAL A O 1
ATOM 1657 N N . SER A 1 215 ? -8.127 0.375 -18.097 1.00 51.00 215 SER A N 1
ATOM 1658 C CA . SER A 1 215 ? -8.603 -0.105 -19.403 1.00 51.00 215 SER A CA 1
ATOM 1659 C C . SER A 1 215 ? -7.561 -0.942 -20.161 1.00 51.00 215 SER A C 1
ATOM 1661 O O . SER A 1 215 ? -7.632 -1.043 -21.381 1.00 51.00 215 SE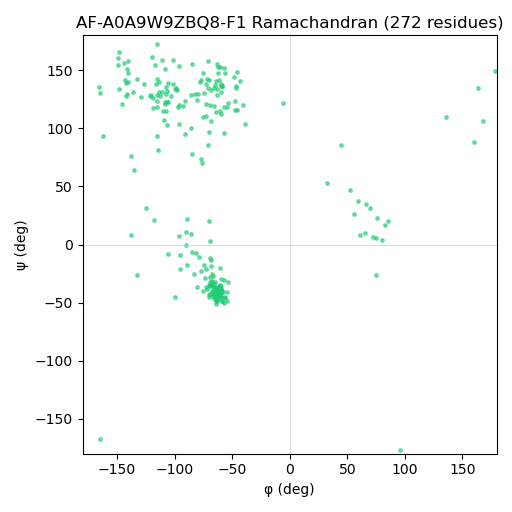R A O 1
ATOM 1663 N N . GLY A 1 216 ? -6.580 -1.520 -19.462 1.00 61.44 216 GLY A N 1
ATOM 1664 C CA . GLY A 1 216 ? -5.429 -2.212 -20.048 1.00 61.44 216 GLY A CA 1
ATOM 1665 C C . GLY A 1 216 ? -4.689 -3.082 -19.029 1.00 61.44 216 GLY A C 1
ATOM 1666 O O . GLY A 1 216 ? -5.208 -3.322 -17.939 1.00 61.44 216 GLY A O 1
ATOM 1667 N N . SER A 1 217 ? -3.480 -3.542 -19.379 1.00 61.66 217 SER A N 1
ATOM 1668 C CA . SER A 1 217 ? -2.613 -4.242 -18.422 1.00 61.66 217 SER A CA 1
ATOM 1669 C C . SER A 1 217 ? -2.334 -3.335 -17.233 1.00 61.66 217 SER A C 1
ATOM 1671 O O . SER A 1 217 ? -2.041 -2.147 -17.387 1.00 61.66 217 SER A O 1
ATOM 1673 N N . VAL A 1 218 ? -2.408 -3.909 -16.040 1.00 71.00 218 VAL A N 1
ATOM 1674 C CA . VAL A 1 218 ? -1.865 -3.293 -14.838 1.00 71.00 218 VAL A CA 1
ATOM 1675 C C . VAL A 1 218 ? -0.378 -3.047 -15.140 1.00 71.00 218 VAL A C 1
ATOM 1677 O O . VAL A 1 218 ? 0.330 -3.971 -15.520 1.00 71.00 218 VAL A O 1
ATOM 1680 N N . MET A 1 219 ? 0.069 -1.787 -15.137 1.00 81.75 219 MET A N 1
ATOM 1681 C CA . MET A 1 219 ? 1.456 -1.418 -15.480 1.00 81.75 219 MET A CA 1
ATOM 1682 C C . MET A 1 219 ? 2.372 -1.759 -14.299 1.00 81.75 219 MET A C 1
ATOM 1684 O O . MET A 1 219 ? 2.741 -0.878 -13.524 1.00 81.75 219 MET A O 1
ATOM 1688 N N . ASP A 1 220 ? 2.590 -3.039 -14.026 1.00 88.50 220 ASP A N 1
ATOM 1689 C CA . ASP A 1 220 ? 3.255 -3.551 -12.823 1.00 88.50 220 ASP A CA 1
ATOM 1690 C C . ASP A 1 220 ? 4.553 -4.309 -13.097 1.00 88.50 220 ASP A C 1
ATOM 1692 O O . ASP A 1 220 ? 5.011 -5.053 -12.233 1.00 88.50 220 ASP A O 1
ATOM 1696 N N . ASN A 1 221 ? 5.192 -4.088 -14.252 1.00 92.00 221 ASN A N 1
ATOM 1697 C CA . ASN A 1 221 ? 6.413 -4.801 -14.603 1.00 92.00 221 ASN A CA 1
ATOM 1698 C C . ASN A 1 221 ? 7.620 -4.304 -13.774 1.00 92.00 221 ASN A C 1
ATOM 1700 O O . ASN A 1 221 ? 8.122 -3.199 -14.021 1.00 92.00 221 ASN A O 1
ATOM 1704 N N . PRO A 1 222 ? 8.168 -5.110 -12.840 1.00 92.81 222 PRO A N 1
ATOM 1705 C CA . PRO A 1 222 ? 9.273 -4.672 -11.992 1.00 92.81 222 PRO A CA 1
ATOM 1706 C C . PRO A 1 222 ? 10.583 -4.453 -12.764 1.00 92.81 222 PRO A C 1
ATOM 1708 O O . PRO A 1 222 ? 11.390 -3.618 -12.353 1.00 92.81 222 PRO A O 1
ATOM 1711 N N . ASP A 1 223 ? 10.779 -5.120 -13.909 1.00 92.06 223 ASP A N 1
ATOM 1712 C CA . ASP A 1 223 ? 11.962 -4.944 -14.768 1.00 92.06 223 ASP A CA 1
ATOM 1713 C C . ASP A 1 223 ? 11.993 -3.548 -15.431 1.00 92.06 223 ASP A C 1
ATOM 1715 O O . ASP A 1 223 ? 13.041 -3.068 -15.871 1.00 92.06 223 ASP A O 1
ATOM 1719 N N . LEU A 1 224 ? 10.845 -2.861 -15.479 1.00 94.56 224 LEU A N 1
ATOM 1720 C CA . LEU A 1 224 ? 10.727 -1.480 -15.950 1.00 94.56 224 LEU A CA 1
ATOM 1721 C C . LEU A 1 224 ? 10.784 -0.454 -14.806 1.00 94.56 224 LEU A C 1
ATOM 1723 O O . LEU A 1 224 ? 10.941 0.741 -15.073 1.00 94.56 224 LEU A O 1
ATOM 1727 N N . VAL A 1 225 ? 10.748 -0.903 -13.546 1.00 96.31 225 VAL A N 1
ATOM 1728 C CA . VAL A 1 225 ? 10.824 -0.060 -12.340 1.00 96.31 225 VAL A CA 1
ATOM 1729 C C . VAL A 1 225 ? 12.224 -0.050 -11.730 1.00 96.31 225 VAL A C 1
ATOM 1731 O O . VAL A 1 225 ? 12.736 1.018 -11.378 1.00 96.31 225 VAL A O 1
ATOM 1734 N N . TYR A 1 226 ? 12.850 -1.218 -11.620 1.00 94.75 226 TYR A N 1
ATOM 1735 C CA . TYR A 1 226 ? 14.167 -1.395 -11.019 1.00 94.75 226 TYR A CA 1
ATOM 1736 C C . TYR A 1 226 ? 15.278 -1.406 -12.070 1.00 94.75 226 TYR A C 1
ATOM 1738 O O . TYR A 1 226 ? 15.070 -1.755 -13.229 1.00 94.75 226 TYR A O 1
ATOM 1746 N N . ALA A 1 227 ? 16.493 -1.028 -11.663 1.00 90.94 227 ALA A N 1
ATOM 1747 C CA . ALA A 1 227 ? 17.675 -1.195 -12.513 1.00 90.94 227 ALA A CA 1
ATOM 1748 C C . ALA A 1 227 ? 18.022 -2.679 -12.716 1.00 90.94 227 ALA A C 1
ATOM 1750 O O . ALA A 1 227 ? 18.527 -3.063 -13.767 1.00 90.94 227 ALA A O 1
ATOM 1751 N N . PHE A 1 228 ? 17.737 -3.493 -11.700 1.00 91.38 228 PHE A N 1
ATOM 1752 C CA . PHE A 1 228 ? 17.869 -4.936 -11.717 1.00 91.38 228 PHE A CA 1
ATOM 1753 C C . PHE A 1 228 ? 16.791 -5.538 -10.814 1.00 91.38 228 PHE A C 1
ATOM 1755 O O . PHE A 1 228 ? 16.583 -5.062 -9.698 1.00 91.38 228 PHE A O 1
ATOM 1762 N N . HIS A 1 229 ? 16.112 -6.567 -11.304 1.00 90.81 229 HIS A N 1
ATOM 1763 C CA . HIS A 1 229 ? 15.084 -7.300 -10.583 1.00 90.81 229 HIS A CA 1
ATOM 1764 C C . HIS A 1 229 ? 15.204 -8.784 -10.927 1.00 90.81 229 HIS A C 1
ATOM 1766 O O . HIS A 1 229 ? 15.436 -9.148 -12.083 1.00 90.81 229 HIS A O 1
ATOM 1772 N N . ASP A 1 230 ? 15.056 -9.642 -9.926 1.00 90.12 230 ASP A N 1
ATOM 1773 C CA . ASP A 1 230 ? 14.954 -11.085 -10.093 1.00 90.12 230 ASP A CA 1
ATOM 1774 C C . ASP A 1 230 ? 14.006 -11.620 -9.020 1.00 90.12 230 ASP A C 1
ATOM 1776 O O . ASP A 1 230 ? 14.236 -11.419 -7.828 1.00 90.12 230 ASP A O 1
ATOM 1780 N N . ASP A 1 231 ? 12.926 -12.263 -9.450 1.00 89.38 231 ASP A N 1
ATOM 1781 C CA . ASP A 1 231 ? 11.956 -12.915 -8.569 1.00 89.38 231 ASP A CA 1
ATOM 1782 C C . ASP A 1 231 ? 12.322 -14.383 -8.307 1.00 89.38 231 ASP A C 1
ATOM 1784 O O . ASP A 1 231 ? 11.610 -15.091 -7.590 1.00 89.38 231 ASP A O 1
ATOM 1788 N N . PHE A 1 232 ? 13.431 -14.848 -8.901 1.00 90.12 232 PHE A N 1
ATOM 1789 C CA . PHE A 1 232 ? 13.929 -16.214 -8.804 1.00 90.12 232 PHE A CA 1
ATOM 1790 C C . PHE A 1 232 ? 12.894 -17.267 -9.238 1.00 90.12 232 PHE A C 1
ATOM 1792 O O . PHE A 1 232 ? 12.933 -18.416 -8.787 1.00 90.12 232 PHE A O 1
ATOM 1799 N N . SER A 1 233 ? 11.954 -16.890 -10.111 1.00 88.25 233 SER A N 1
ATOM 1800 C CA . SER A 1 233 ? 10.955 -17.800 -10.687 1.00 88.25 233 SER A CA 1
ATOM 1801 C C . SER A 1 233 ? 11.590 -18.838 -11.620 1.00 88.25 233 SER A C 1
ATOM 1803 O O . SER A 1 233 ? 11.128 -19.979 -11.698 1.00 88.25 233 SER A O 1
ATOM 1805 N N . SER A 1 234 ? 12.685 -18.464 -12.286 1.00 86.19 234 SER A N 1
ATOM 1806 C CA . SER A 1 234 ? 13.530 -19.354 -13.085 1.00 86.19 234 SER A CA 1
ATOM 1807 C C . SER A 1 234 ? 14.346 -20.295 -12.196 1.00 86.19 234 SER A C 1
ATOM 1809 O O . SER A 1 234 ? 14.894 -19.887 -11.179 1.00 86.19 234 SER A O 1
ATOM 1811 N N . SER A 1 235 ? 14.524 -21.552 -12.614 1.00 82.19 235 SER A N 1
ATOM 1812 C CA . SER A 1 235 ? 15.420 -22.504 -11.934 1.00 82.19 235 SER A CA 1
ATOM 1813 C C . SER A 1 235 ? 16.907 -22.145 -12.053 1.00 82.19 235 SER A C 1
ATOM 1815 O O . SER A 1 235 ? 17.740 -22.732 -11.363 1.00 82.19 235 SER A O 1
ATOM 1817 N N . ALA A 1 236 ? 17.253 -21.213 -12.942 1.00 84.50 236 ALA A N 1
ATOM 1818 C CA . ALA A 1 236 ? 18.602 -20.699 -13.136 1.00 84.50 236 ALA A CA 1
ATOM 1819 C C . ALA A 1 236 ? 18.678 -19.213 -12.770 1.00 84.50 236 ALA A C 1
ATOM 1821 O O . ALA A 1 236 ? 17.759 -18.450 -13.078 1.00 84.50 236 ALA A O 1
ATOM 1822 N N . LEU A 1 237 ? 19.803 -18.811 -12.169 1.00 83.75 237 LEU A N 1
ATOM 1823 C CA . LEU A 1 237 ? 20.135 -17.405 -11.946 1.00 83.75 237 LEU A CA 1
ATOM 1824 C C . LEU A 1 237 ? 20.212 -16.661 -13.281 1.00 83.75 237 LEU A C 1
ATOM 1826 O O . LEU A 1 237 ? 20.797 -17.166 -14.244 1.00 83.75 237 LEU A O 1
ATOM 1830 N N . LYS A 1 238 ? 19.668 -15.441 -13.322 1.00 87.81 238 LYS A N 1
ATOM 1831 C CA . LYS A 1 238 ? 19.909 -14.521 -14.437 1.00 87.81 238 LYS A CA 1
ATOM 1832 C C . LYS A 1 238 ? 21.420 -14.283 -14.616 1.00 87.81 238 LYS A C 1
ATOM 1834 O O . LYS A 1 238 ? 22.178 -14.297 -13.648 1.00 87.81 238 LYS A O 1
ATOM 1839 N N . LYS A 1 239 ? 21.862 -14.060 -15.857 1.00 87.88 239 LYS A N 1
ATOM 1840 C CA . LYS A 1 239 ? 23.287 -13.913 -16.235 1.00 87.88 239 LYS A CA 1
ATOM 1841 C C . LYS A 1 239 ? 23.996 -12.739 -15.545 1.00 87.88 239 LYS A C 1
ATOM 1843 O O . LYS A 1 239 ? 25.220 -12.692 -15.510 1.00 87.88 239 LYS A O 1
ATOM 1848 N N . GLU A 1 240 ? 23.226 -11.776 -15.055 1.00 88.44 240 GLU A N 1
ATOM 1849 C CA . GLU A 1 240 ? 23.682 -10.601 -14.321 1.00 88.44 240 GLU A CA 1
ATOM 1850 C C . GLU A 1 240 ? 24.158 -10.954 -12.903 1.00 88.44 240 GLU A C 1
ATOM 1852 O O . GLU A 1 240 ? 24.935 -10.203 -12.313 1.00 88.44 240 GLU A O 1
ATOM 1857 N N . TRP A 1 241 ? 23.736 -12.100 -12.355 1.00 87.69 241 TRP A N 1
ATOM 1858 C CA . TRP A 1 241 ? 24.280 -12.610 -11.103 1.00 87.69 241 TRP A CA 1
ATOM 1859 C C . TRP A 1 241 ? 25.680 -13.178 -11.313 1.00 87.69 241 TRP A C 1
ATOM 1861 O O . TRP A 1 241 ? 25.904 -14.048 -12.153 1.00 87.69 241 TRP A O 1
ATOM 1871 N N . ALA A 1 242 ? 26.614 -12.750 -10.468 1.00 83.25 242 ALA A N 1
ATOM 1872 C CA . ALA A 1 242 ? 27.929 -13.359 -10.360 1.00 83.25 242 ALA A CA 1
ATOM 1873 C C . ALA A 1 242 ? 28.007 -14.183 -9.072 1.00 83.25 242 ALA A C 1
ATOM 1875 O O . ALA A 1 242 ? 27.828 -13.661 -7.969 1.00 83.25 242 ALA A O 1
ATOM 1876 N N . THR A 1 243 ? 28.313 -15.473 -9.192 1.00 73.06 243 THR A N 1
ATOM 1877 C CA . THR A 1 243 ? 28.661 -16.286 -8.027 1.00 73.06 243 THR A CA 1
ATOM 1878 C C . THR A 1 243 ? 30.045 -15.881 -7.544 1.00 73.06 243 THR A C 1
ATOM 1880 O O . THR A 1 243 ? 31.023 -15.981 -8.286 1.00 73.06 243 THR A O 1
ATOM 1883 N N . ASN A 1 244 ? 30.152 -15.438 -6.294 1.00 70.00 244 ASN A N 1
ATOM 1884 C CA . ASN A 1 244 ? 31.456 -15.319 -5.659 1.00 70.00 244 ASN A CA 1
ATOM 1885 C C . ASN A 1 244 ? 32.012 -16.725 -5.357 1.00 70.00 244 ASN A C 1
ATOM 1887 O O . ASN A 1 244 ? 31.260 -17.686 -5.210 1.00 70.00 244 ASN A O 1
ATOM 1891 N N . ASN A 1 245 ? 33.332 -16.861 -5.208 1.00 72.00 245 ASN A N 1
ATOM 1892 C CA . ASN A 1 245 ? 33.974 -18.133 -4.827 1.00 72.00 245 ASN A CA 1
ATOM 1893 C C . ASN A 1 245 ? 33.688 -18.537 -3.358 1.00 72.00 245 ASN A C 1
ATOM 1895 O O . ASN A 1 245 ? 34.455 -19.288 -2.750 1.00 72.00 245 ASN A O 1
ATOM 1899 N N . TYR A 1 246 ? 32.636 -17.987 -2.747 1.00 69.56 246 TYR A N 1
ATOM 1900 C CA . TYR A 1 246 ? 32.290 -18.161 -1.345 1.00 69.56 246 TYR A CA 1
ATOM 1901 C C . TYR A 1 246 ? 30.963 -18.913 -1.226 1.00 69.56 246 TYR A C 1
ATOM 1903 O O . TYR A 1 246 ? 29.901 -18.330 -1.023 1.00 69.56 246 TYR A O 1
ATOM 1911 N N . GLY A 1 247 ? 31.050 -20.237 -1.338 1.00 74.69 247 GLY A N 1
ATOM 1912 C CA . GLY A 1 247 ? 29.900 -21.127 -1.231 1.00 74.69 247 GLY A CA 1
ATOM 1913 C C . GLY A 1 247 ? 29.278 -21.525 -2.565 1.00 74.69 247 GLY A C 1
ATOM 1914 O O . GLY A 1 247 ? 29.773 -21.183 -3.635 1.00 74.69 247 GLY A O 1
ATOM 1915 N N . THR A 1 248 ? 28.191 -22.284 -2.483 1.00 82.56 248 THR A N 1
ATOM 1916 C CA . THR A 1 248 ? 27.379 -22.715 -3.624 1.00 82.56 248 THR A CA 1
ATOM 1917 C C . THR A 1 248 ? 26.026 -22.022 -3.576 1.00 82.56 248 THR A C 1
ATOM 1919 O O . THR A 1 248 ? 25.359 -22.057 -2.540 1.00 82.56 248 THR A O 1
ATOM 1922 N N . TRP A 1 249 ? 25.605 -21.442 -4.697 1.00 84.81 249 TRP A N 1
ATOM 1923 C CA . TRP A 1 249 ? 24.340 -20.720 -4.832 1.00 84.81 249 TRP A CA 1
ATOM 1924 C C . TRP A 1 249 ? 23.409 -21.467 -5.787 1.00 84.81 249 TRP A C 1
ATOM 1926 O O . TRP A 1 249 ? 23.859 -21.998 -6.800 1.00 84.81 249 TRP A O 1
ATOM 1936 N N . SER A 1 250 ? 22.118 -21.530 -5.471 1.00 85.06 250 SER A N 1
ATOM 1937 C CA . SER A 1 250 ? 21.108 -22.175 -6.317 1.00 85.06 250 SER A CA 1
ATOM 1938 C C . SER A 1 250 ? 19.752 -21.501 -6.166 1.00 85.06 250 SER A C 1
ATOM 1940 O O . SER A 1 250 ? 19.471 -20.917 -5.121 1.00 85.06 250 SER A O 1
ATOM 1942 N N . VAL A 1 251 ? 18.906 -21.602 -7.189 1.00 87.00 251 VAL A N 1
ATOM 1943 C CA . VAL A 1 251 ? 17.524 -21.123 -7.129 1.00 87.00 251 VAL A CA 1
ATOM 1944 C C . VAL A 1 251 ? 16.582 -22.303 -6.957 1.00 87.00 251 VAL A C 1
ATOM 1946 O O . VAL A 1 251 ? 16.640 -23.270 -7.716 1.00 87.00 251 VAL A O 1
ATOM 1949 N N . GLN A 1 252 ? 15.711 -22.242 -5.951 1.00 85.06 252 GLN A N 1
ATOM 1950 C CA . GLN A 1 252 ? 14.697 -23.266 -5.713 1.00 85.06 252 GLN A CA 1
ATOM 1951 C C . GLN A 1 252 ? 13.392 -22.630 -5.243 1.00 85.06 252 GLN A C 1
ATOM 1953 O O . GLN A 1 252 ? 13.368 -21.905 -4.251 1.00 85.06 252 GLN A O 1
ATOM 1958 N N . LYS A 1 253 ? 12.285 -22.965 -5.920 1.00 84.69 253 LYS A N 1
ATOM 1959 C CA . LYS A 1 253 ? 10.918 -22.561 -5.539 1.00 84.69 253 LYS A CA 1
ATOM 1960 C C . LYS A 1 253 ? 10.765 -21.042 -5.321 1.00 84.69 253 LYS A C 1
ATOM 1962 O O . LYS A 1 253 ? 10.203 -20.633 -4.305 1.00 84.69 253 LYS A O 1
ATOM 1967 N N . GLY A 1 254 ? 11.278 -20.215 -6.237 1.00 85.88 254 GLY A N 1
ATOM 1968 C CA . GLY A 1 254 ? 11.167 -18.754 -6.114 1.00 85.88 254 GLY A CA 1
ATOM 1969 C C . GLY A 1 254 ? 12.122 -18.141 -5.089 1.00 85.88 254 GLY A C 1
ATOM 1970 O O . GLY A 1 254 ? 11.809 -17.108 -4.505 1.00 85.88 254 GLY A O 1
ATOM 1971 N N . ARG A 1 255 ? 13.231 -18.815 -4.755 1.00 86.56 255 ARG A N 1
ATOM 1972 C CA . ARG A 1 255 ? 14.165 -18.369 -3.709 1.00 86.56 255 ARG A CA 1
ATOM 1973 C C . ARG A 1 255 ? 15.608 -18.603 -4.108 1.00 86.56 255 ARG A C 1
ATOM 1975 O O . ARG A 1 255 ? 15.944 -19.681 -4.597 1.00 86.56 255 ARG A O 1
ATOM 1982 N N . LEU A 1 256 ? 16.463 -17.638 -3.784 1.00 87.50 256 LEU A N 1
ATOM 1983 C CA . LEU A 1 256 ? 17.909 -17.804 -3.800 1.00 87.50 256 LEU A CA 1
ATOM 1984 C C . LEU A 1 256 ? 18.377 -18.511 -2.523 1.00 87.50 256 LEU A C 1
ATOM 1986 O O . LEU A 1 256 ? 18.117 -18.060 -1.409 1.00 87.50 256 LEU A O 1
ATOM 1990 N N . LEU A 1 257 ? 19.086 -19.623 -2.686 1.00 85.56 257 LEU A N 1
ATOM 1991 C CA . LEU A 1 257 ? 19.673 -20.408 -1.607 1.00 85.56 257 LEU A CA 1
ATOM 1992 C C . LEU A 1 257 ? 21.196 -20.369 -1.716 1.00 85.56 257 LEU A C 1
ATOM 1994 O O . LEU A 1 257 ? 21.749 -20.675 -2.772 1.00 85.56 257 LEU A O 1
ATOM 1998 N N . GLY A 1 258 ? 21.869 -20.034 -0.617 1.00 84.00 258 GLY A N 1
ATOM 1999 C CA . GLY A 1 258 ? 23.327 -20.031 -0.519 1.00 84.00 258 GLY A CA 1
ATOM 2000 C C . GLY A 1 258 ? 23.822 -20.978 0.566 1.00 84.00 258 GLY A C 1
ATOM 2001 O O . GLY A 1 258 ? 23.399 -20.879 1.715 1.00 84.00 258 GLY A O 1
ATOM 2002 N N . ASN A 1 259 ? 24.759 -21.862 0.222 1.00 79.62 259 ASN A N 1
ATOM 2003 C CA . ASN A 1 259 ? 25.527 -22.643 1.187 1.00 79.62 259 ASN A CA 1
ATOM 2004 C C . ASN A 1 259 ? 26.968 -22.137 1.206 1.00 79.62 259 ASN A C 1
ATOM 2006 O O . ASN A 1 259 ? 27.736 -22.390 0.284 1.00 79.62 259 ASN A O 1
ATOM 2010 N N . THR A 1 260 ? 27.340 -21.432 2.267 1.00 73.25 260 THR A N 1
ATOM 2011 C CA . THR A 1 260 ? 28.655 -20.795 2.417 1.00 73.25 260 THR A CA 1
ATOM 2012 C C . THR A 1 260 ? 29.652 -21.634 3.218 1.00 73.25 260 THR A C 1
ATOM 2014 O O . THR A 1 260 ? 30.752 -21.166 3.523 1.00 73.25 260 THR A O 1
ATOM 2017 N N . CYS A 1 261 ? 29.312 -22.880 3.562 1.00 62.62 261 CYS A N 1
ATOM 2018 C CA . CYS A 1 261 ? 30.159 -23.706 4.411 1.00 62.62 261 CYS A CA 1
ATOM 2019 C C . CYS A 1 261 ? 31.377 -24.241 3.638 1.00 62.62 261 CYS A C 1
ATOM 2021 O O . CYS A 1 261 ? 31.270 -25.130 2.794 1.00 62.62 261 CYS A O 1
ATOM 2023 N N . ARG A 1 262 ? 32.575 -23.734 3.969 1.00 55.22 262 ARG A N 1
ATOM 2024 C CA . ARG A 1 262 ? 33.834 -24.397 3.600 1.00 55.22 262 ARG A CA 1
ATOM 2025 C C . ARG A 1 262 ? 33.884 -25.757 4.295 1.00 55.22 262 ARG A C 1
ATOM 2027 O O . ARG A 1 262 ? 33.724 -25.838 5.511 1.00 55.22 262 ARG A O 1
ATOM 2034 N N . GLN A 1 263 ? 34.147 -26.820 3.538 1.00 53.16 263 GLN A N 1
ATOM 2035 C CA . GLN A 1 263 ? 34.481 -28.130 4.093 1.00 53.16 263 GLN A CA 1
ATOM 2036 C C . GLN A 1 263 ? 35.712 -28.011 5.007 1.00 53.16 263 GLN A C 1
ATOM 2038 O O . GLN A 1 263 ? 36.842 -28.000 4.525 1.00 53.16 263 GLN A O 1
ATOM 2043 N N . LYS A 1 264 ? 35.478 -27.869 6.317 1.00 44.38 264 LYS A N 1
ATOM 2044 C CA . LYS A 1 264 ? 36.218 -28.447 7.456 1.00 44.38 264 LYS A CA 1
ATOM 2045 C C . LYS A 1 264 ? 35.754 -27.754 8.743 1.00 44.38 264 LYS A C 1
ATOM 2047 O O . LYS A 1 264 ? 36.070 -26.597 8.988 1.00 44.38 264 LYS A O 1
ATOM 2052 N N . SER A 1 265 ? 34.968 -28.504 9.518 1.00 47.31 265 SER A N 1
ATOM 2053 C CA . SER A 1 265 ? 34.683 -28.314 10.947 1.00 47.31 265 SER A CA 1
ATOM 2054 C C . SER A 1 265 ? 34.370 -26.888 11.433 1.00 47.31 265 SER A C 1
ATOM 2056 O O . SER A 1 265 ? 35.223 -26.218 12.007 1.00 47.31 265 SER A O 1
ATOM 2058 N N . LYS A 1 266 ? 33.097 -26.475 11.343 1.00 47.19 266 LYS A N 1
ATOM 2059 C CA . LYS A 1 266 ? 32.318 -25.880 12.457 1.00 47.19 266 LYS A CA 1
ATOM 2060 C C . LYS A 1 266 ? 30.906 -25.492 11.991 1.00 47.19 266 LYS A C 1
ATOM 2062 O O . LYS A 1 266 ? 30.681 -25.197 10.827 1.00 47.19 266 LYS A O 1
ATOM 2067 N N . ILE A 1 267 ? 29.979 -25.578 12.941 1.00 47.22 267 ILE A N 1
ATOM 2068 C CA . ILE A 1 267 ? 28.509 -25.555 12.848 1.00 47.22 267 ILE A CA 1
ATOM 2069 C C . ILE A 1 267 ? 27.962 -24.522 11.843 1.00 47.22 267 ILE A C 1
ATOM 2071 O O . ILE A 1 267 ? 28.156 -23.319 12.014 1.00 47.22 267 ILE A O 1
ATOM 2075 N N . CYS A 1 268 ? 27.224 -25.007 10.839 1.00 50.34 268 CYS A N 1
ATOM 2076 C CA . CYS A 1 268 ? 26.482 -24.196 9.873 1.00 50.34 268 CYS A CA 1
ATOM 2077 C C . CYS A 1 268 ? 25.136 -23.769 10.481 1.00 50.34 268 CYS A C 1
ATOM 2079 O O . CYS A 1 268 ? 24.388 -24.603 10.988 1.00 50.34 268 CYS A O 1
ATOM 2081 N N . ARG A 1 269 ? 24.820 -22.472 10.431 1.00 44.53 269 ARG A N 1
ATOM 2082 C CA . ARG A 1 269 ? 23.443 -21.978 10.552 1.00 44.53 269 ARG A CA 1
ATOM 2083 C C . ARG A 1 269 ? 23.023 -21.522 9.166 1.00 44.53 269 ARG A C 1
ATOM 2085 O O . ARG A 1 269 ? 23.703 -20.672 8.592 1.00 44.53 269 ARG A O 1
ATOM 2092 N N . ASP A 1 270 ? 21.938 -22.085 8.652 1.00 41.44 270 ASP A N 1
ATOM 2093 C CA . ASP A 1 270 ? 21.349 -21.671 7.384 1.00 41.44 270 ASP A CA 1
ATOM 2094 C C . ASP A 1 270 ? 21.067 -20.166 7.436 1.00 41.44 270 ASP A C 1
ATOM 2096 O O . ASP A 1 270 ? 20.329 -19.681 8.298 1.00 41.44 270 ASP A O 1
ATOM 2100 N N . ARG A 1 271 ? 21.707 -19.402 6.547 1.00 43.75 271 ARG A N 1
ATOM 2101 C CA . ARG A 1 271 ? 21.443 -17.972 6.388 1.00 43.75 271 ARG A CA 1
ATOM 2102 C C . ARG A 1 271 ? 20.676 -17.785 5.092 1.00 43.75 271 ARG A C 1
ATOM 2104 O O . ARG A 1 271 ? 21.249 -17.829 4.010 1.00 43.75 271 ARG A O 1
ATOM 2111 N N . ILE A 1 272 ? 19.373 -17.579 5.231 1.00 41.31 272 ILE A N 1
ATOM 2112 C CA . ILE A 1 272 ? 18.532 -17.046 4.164 1.00 41.31 272 ILE A CA 1
ATOM 2113 C C . ILE A 1 272 ? 18.949 -15.583 3.987 1.00 41.31 272 ILE A C 1
ATOM 2115 O O . ILE A 1 272 ? 18.904 -14.812 4.947 1.00 41.31 272 ILE A O 1
ATOM 2119 N N . VAL A 1 273 ? 19.411 -15.218 2.793 1.00 41.16 273 VAL A N 1
ATOM 2120 C CA . VAL A 1 273 ? 19.565 -13.814 2.403 1.00 41.16 273 VAL A CA 1
ATOM 2121 C C . VAL A 1 273 ? 18.298 -13.474 1.623 1.00 41.16 273 VAL A C 1
ATOM 2123 O O . VAL A 1 273 ? 18.123 -13.975 0.515 1.00 41.16 273 VAL A O 1
ATOM 2126 N N . CYS A 1 274 ? 17.386 -12.747 2.273 1.00 37.31 274 CYS A N 1
ATOM 2127 C CA . CYS A 1 274 ? 16.188 -12.176 1.654 1.00 37.31 274 CYS A CA 1
ATOM 2128 C C . CYS A 1 274 ? 16.539 -10.884 0.918 1.00 37.31 274 CYS A C 1
ATOM 2130 O O . CYS A 1 274 ? 17.380 -10.128 1.461 1.00 37.31 274 CYS A O 1
#

pLDDT: mean 78.06, std 19.51, range [32.88, 97.69]